Protein AF-A0A1H2R8R4-F1 (afdb_monomer_lite)

Secondary structure (DSSP, 8-state):
--GGGPPPTT--HHHHHHHHHHHHHHHHHTT-HHHHHHHHHHHHHHHHHHHHHHHHHHHHHTT--HHHHHHHHHHHHHHHHHHGGGTT-GGGS-GGGTT----HHHHHHHHHTTHHHHHHHHHTT--HHHHHHHHHHHHHHHHHHHHHT--GGG--HHHHHHHTTTSS-HHHHHHHHHHHHTTS-HHHHHHTT-------------S--S--HHHHHHHHHHHTT--HHHHHHHHHHTT-S-HHHHH--HHHHTTSHHHHHHHHH-TT-S-TT-HHHHHHHHHHHHHHHHHHHTTTS-TTSSSSTTHHHHHHHHHHH--

pLDDT: mean 74.74, std 16.91, range [25.91, 96.69]

Foldseek 3Di:
DPPQQDDDPPDDPQRNLLSLLQVLLVCVVVVVVVVSLVSLVSVCVVVVVVLVVLLVVVCVVLVPDPQLSVQLSVQLVVQCSVCSSVALPLVNDDPVPVVDHDDPSVVSCVSSVLSSLVSQCVVLLHDSVLSVVLSLLSVLLVVVCVVVVHDSVPQDLVSSCVSVVNPDPSVSSVVSVCSVVVPDPPVVCVVVVHDPDPDDDDPPPDDPQADPPVLLVVVCVLCVPPALLLLLLVCLCVVLDPPVLNPDDLVRNCVDPLNVVSLVPDPVDPDPPDSSVVSVVSVVVSVVSVVVCCVVPDPDPDSRPCNVSVSSVVVNVPD

Radius of gyration: 25.03 Å; chains: 1; bounding box: 69×58×57 Å

Structure (mmCIF, N/CA/C/O backbone):
data_AF-A0A1H2R8R4-F1
#
_entry.id   AF-A0A1H2R8R4-F1
#
loop_
_atom_site.group_PDB
_atom_site.id
_atom_site.type_symbol
_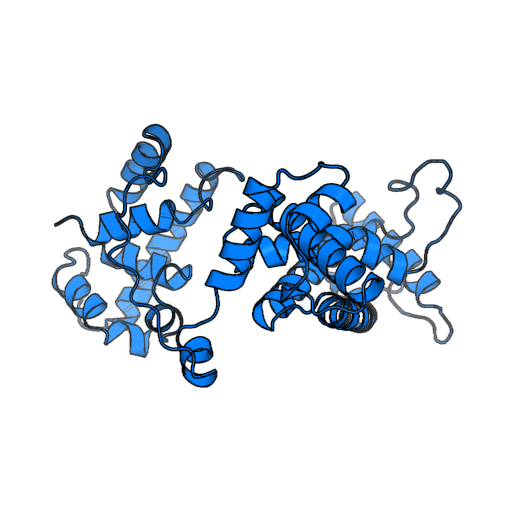atom_site.label_atom_id
_atom_site.label_alt_id
_atom_site.label_comp_id
_atom_site.label_asym_id
_atom_site.label_entity_id
_atom_site.label_seq_id
_atom_site.pdbx_PDB_ins_code
_atom_site.Cartn_x
_atom_site.Cartn_y
_atom_site.Cartn_z
_atom_site.occupancy
_atom_site.B_iso_or_equiv
_atom_site.auth_seq_id
_atom_site.auth_comp_id
_atom_site.auth_asym_id
_atom_site.auth_atom_id
_atom_site.pdbx_PDB_model_num
ATOM 1 N N . MET A 1 1 ? 22.314 -6.372 -25.214 1.00 54.44 1 MET A N 1
ATOM 2 C CA . MET A 1 1 ? 22.761 -6.506 -23.812 1.00 54.44 1 MET A CA 1
ATOM 3 C C . MET A 1 1 ? 22.650 -5.120 -23.193 1.00 54.44 1 MET A C 1
ATOM 5 O O . MET A 1 1 ? 23.065 -4.172 -23.846 1.00 54.44 1 MET A O 1
ATOM 9 N N . TYR A 1 2 ? 21.989 -4.965 -22.045 1.00 73.50 2 TYR A N 1
ATOM 10 C CA . TYR A 1 2 ? 21.752 -3.654 -21.427 1.00 73.50 2 TYR A CA 1
ATOM 11 C C . TYR A 1 2 ? 23.009 -3.184 -20.677 1.00 73.50 2 TYR A C 1
ATOM 13 O O . TYR A 1 2 ? 23.074 -3.304 -19.461 1.00 73.50 2 TYR A O 1
ATOM 21 N N . GLU A 1 3 ? 24.026 -2.693 -21.392 1.00 76.62 3 GLU A N 1
ATOM 22 C CA . GLU A 1 3 ? 25.314 -2.263 -20.801 1.00 76.62 3 GLU A CA 1
ATOM 23 C C . GLU A 1 3 ? 25.129 -1.239 -19.664 1.00 76.62 3 GLU A C 1
ATOM 25 O O . GLU A 1 3 ? 25.776 -1.322 -18.625 1.00 76.62 3 GLU A O 1
ATOM 30 N N . GLU A 1 4 ? 24.143 -0.350 -19.806 1.00 79.62 4 GLU A N 1
ATOM 31 C CA . GLU A 1 4 ? 23.732 0.651 -18.807 1.00 79.62 4 GLU A CA 1
ATOM 32 C C . GLU A 1 4 ? 23.127 0.058 -17.519 1.00 79.62 4 GLU A C 1
ATOM 34 O O . GLU A 1 4 ? 22.891 0.790 -16.561 1.00 79.62 4 GLU A O 1
ATOM 39 N N . LEU A 1 5 ? 22.876 -1.252 -17.474 1.00 87.06 5 LEU A N 1
ATOM 40 C CA . LEU A 1 5 ? 22.370 -1.984 -16.306 1.00 87.06 5 LEU A CA 1
ATOM 41 C C . LEU A 1 5 ? 23.392 -2.988 -15.759 1.00 87.06 5 LEU A C 1
ATOM 43 O O . LEU A 1 5 ? 23.121 -3.666 -14.773 1.00 87.06 5 LEU A O 1
ATOM 47 N N . VAL A 1 6 ? 24.577 -3.083 -16.369 1.00 86.38 6 VAL A N 1
ATOM 48 C CA . VAL A 1 6 ? 25.675 -3.871 -15.810 1.00 86.38 6 VAL A CA 1
ATOM 49 C C . VAL A 1 6 ? 26.271 -3.092 -14.643 1.00 86.38 6 VAL A C 1
ATOM 51 O O . VAL A 1 6 ? 26.650 -1.924 -14.780 1.00 86.38 6 VAL A O 1
ATOM 54 N N . ARG A 1 7 ? 26.323 -3.735 -13.478 1.00 82.25 7 ARG A N 1
ATOM 55 C CA . ARG A 1 7 ? 26.936 -3.183 -12.272 1.00 82.25 7 ARG A CA 1
ATOM 56 C C . ARG A 1 7 ? 28.454 -3.349 -12.333 1.00 82.25 7 ARG A C 1
ATOM 58 O O . ARG A 1 7 ? 28.931 -4.445 -12.622 1.00 82.25 7 ARG A O 1
ATOM 65 N N . ALA A 1 8 ? 29.212 -2.293 -12.043 1.00 85.25 8 ALA A N 1
ATOM 66 C CA . ALA A 1 8 ? 30.671 -2.405 -11.945 1.00 85.25 8 ALA A CA 1
ATOM 67 C C . ALA A 1 8 ? 31.110 -2.963 -10.573 1.00 85.25 8 ALA A C 1
ATOM 69 O O . ALA A 1 8 ? 30.433 -2.744 -9.569 1.00 85.25 8 ALA A O 1
ATOM 70 N N . GLU A 1 9 ? 32.261 -3.651 -10.519 1.00 77.62 9 GLU A N 1
ATOM 71 C CA . GLU A 1 9 ? 32.757 -4.378 -9.327 1.00 77.62 9 GLU A CA 1
ATOM 72 C C . GLU A 1 9 ? 32.819 -3.535 -8.041 1.00 77.62 9 GLU A C 1
ATOM 74 O O . GLU A 1 9 ? 32.612 -4.069 -6.956 1.00 77.62 9 GLU A O 1
ATOM 79 N N . ASN A 1 10 ? 33.044 -2.221 -8.148 1.00 84.06 10 ASN A N 1
ATOM 80 C CA . ASN A 1 10 ? 33.147 -1.306 -7.003 1.00 84.06 10 ASN A CA 1
ATOM 81 C C . ASN A 1 10 ? 32.071 -0.206 -7.002 1.00 84.06 10 ASN A C 1
ATOM 83 O O . ASN A 1 10 ? 32.215 0.803 -6.314 1.00 84.06 10 ASN A O 1
ATOM 87 N N . GLU A 1 11 ? 31.001 -0.367 -7.785 1.00 87.69 11 GLU A N 1
ATOM 88 C CA . GLU A 1 11 ? 29.931 0.630 -7.873 1.00 87.69 11 GLU A CA 1
ATOM 89 C C . GLU A 1 11 ? 29.038 0.586 -6.627 1.00 87.69 11 GLU A C 1
ATOM 91 O O . GLU A 1 11 ? 28.451 -0.451 -6.271 1.00 87.69 11 GLU A O 1
ATOM 96 N N . SER A 1 12 ? 28.903 1.735 -5.959 1.00 87.12 12 SER A N 1
ATOM 97 C CA . SER A 1 12 ? 28.003 1.854 -4.816 1.00 87.12 12 SER A CA 1
ATOM 98 C C . SER A 1 12 ? 26.545 1.702 -5.260 1.00 87.12 12 SER A C 1
ATOM 100 O O . SER A 1 12 ? 26.171 2.050 -6.379 1.00 87.12 12 SER A O 1
ATOM 102 N N . ASN A 1 13 ? 25.674 1.247 -4.352 1.00 84.38 13 ASN A N 1
ATOM 103 C CA . ASN A 1 13 ? 24.235 1.154 -4.635 1.00 84.38 13 ASN A CA 1
ATOM 104 C C . ASN A 1 13 ? 23.664 2.495 -5.127 1.00 84.38 13 ASN A C 1
ATOM 106 O O . ASN A 1 13 ? 22.829 2.523 -6.023 1.00 84.38 13 ASN A O 1
ATOM 110 N N . LYS A 1 14 ? 24.125 3.615 -4.553 1.00 85.69 14 LYS A N 1
ATOM 111 C CA . LYS A 1 14 ? 23.668 4.953 -4.941 1.00 85.69 14 LYS A CA 1
ATOM 112 C C . LYS A 1 14 ? 24.020 5.263 -6.398 1.00 85.69 14 LYS A C 1
ATOM 114 O O . LYS A 1 14 ? 23.150 5.723 -7.131 1.00 85.69 14 LYS A O 1
ATOM 119 N N . GLU A 1 15 ? 25.261 5.011 -6.810 1.00 89.75 15 GLU A N 1
ATOM 120 C CA . GLU A 1 15 ? 25.726 5.260 -8.183 1.00 89.75 15 GLU A CA 1
ATOM 121 C C . GLU A 1 15 ? 24.981 4.372 -9.182 1.00 89.75 15 GLU A C 1
ATOM 123 O O . GLU A 1 15 ? 24.354 4.894 -10.107 1.00 89.75 15 GLU A O 1
ATOM 128 N N . TYR A 1 16 ? 24.944 3.062 -8.916 1.00 93.25 16 TYR A N 1
ATOM 129 C CA . TYR A 1 16 ? 24.272 2.082 -9.767 1.00 93.25 16 TYR A CA 1
ATOM 130 C C . TYR A 1 16 ? 22.793 2.421 -9.974 1.00 93.25 16 TYR A C 1
ATOM 132 O O . TYR A 1 16 ? 22.335 2.576 -11.107 1.00 93.25 16 TYR A O 1
ATOM 140 N N . PHE A 1 17 ? 22.033 2.602 -8.887 1.00 91.62 17 PHE A N 1
ATOM 141 C CA . PHE A 1 17 ? 20.598 2.853 -8.998 1.00 91.62 17 PHE A CA 1
ATOM 142 C C . PHE A 1 17 ? 20.286 4.219 -9.614 1.00 91.62 17 PHE A C 1
ATOM 144 O O . PHE A 1 17 ? 19.286 4.338 -10.315 1.00 91.62 17 PHE A O 1
ATOM 151 N N . THR A 1 18 ? 21.132 5.236 -9.412 1.00 91.19 18 THR A N 1
ATOM 152 C CA . THR A 1 18 ? 20.943 6.554 -10.048 1.00 91.19 18 THR A CA 1
ATOM 153 C C . THR A 1 18 ? 21.075 6.440 -11.566 1.00 91.19 18 THR A C 1
ATOM 155 O O . THR A 1 18 ? 20.219 6.923 -12.309 1.00 91.19 18 THR A O 1
ATOM 158 N N . ARG A 1 19 ? 22.120 5.749 -12.037 1.00 94.81 19 ARG A N 1
ATOM 159 C CA . ARG A 1 19 ? 22.353 5.501 -13.465 1.00 94.81 19 ARG A CA 1
ATOM 160 C C . ARG A 1 19 ? 21.246 4.641 -14.080 1.00 94.81 19 ARG A C 1
ATOM 162 O O . ARG A 1 19 ? 20.704 4.997 -15.128 1.00 94.81 19 ARG A O 1
ATOM 169 N N . ALA A 1 20 ? 20.853 3.566 -13.399 1.00 96.00 20 ALA A N 1
ATOM 170 C CA . ALA A 1 20 ? 19.787 2.678 -13.853 1.00 96.00 20 ALA A CA 1
ATOM 171 C C . ALA A 1 20 ? 18.420 3.387 -13.928 1.00 96.00 20 ALA A C 1
ATOM 173 O O . ALA A 1 20 ? 17.700 3.234 -14.916 1.00 96.00 20 ALA A O 1
ATOM 174 N N . ALA A 1 21 ? 18.075 4.212 -12.933 1.00 95.50 21 ALA A N 1
ATOM 175 C CA . ALA A 1 21 ? 16.841 5.001 -12.934 1.00 95.50 21 ALA A CA 1
ATOM 176 C C . ALA A 1 21 ? 16.802 5.987 -14.111 1.00 95.50 21 ALA A C 1
ATOM 178 O O . ALA A 1 21 ? 15.795 6.061 -14.819 1.00 95.50 21 ALA A O 1
ATOM 179 N N . ALA A 1 22 ? 17.916 6.676 -14.384 1.00 96.06 22 ALA A N 1
ATOM 180 C CA . ALA A 1 22 ? 18.040 7.571 -15.532 1.00 96.06 22 ALA A CA 1
ATOM 181 C C . ALA A 1 22 ? 17.900 6.829 -16.874 1.00 96.06 22 ALA A C 1
ATOM 183 O O . ALA A 1 22 ? 17.289 7.344 -17.812 1.00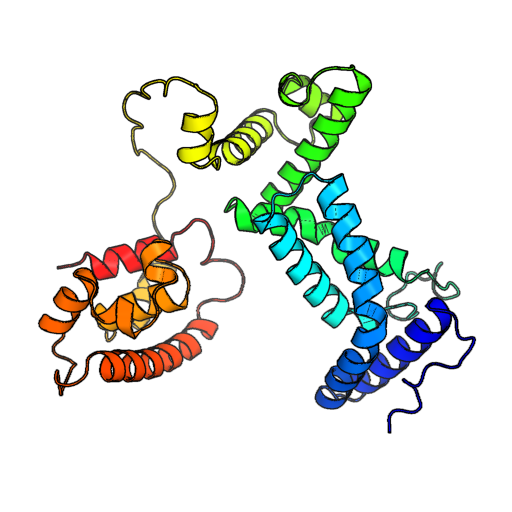 96.06 22 ALA A O 1
ATOM 184 N N . TYR A 1 23 ? 18.429 5.606 -16.984 1.00 96.62 23 TYR A N 1
ATOM 185 C CA . TYR A 1 23 ? 18.229 4.765 -18.165 1.00 96.62 23 TYR A CA 1
ATOM 186 C C . TYR A 1 23 ? 16.757 4.366 -18.353 1.00 96.62 23 TYR A C 1
ATOM 188 O O . TYR A 1 23 ? 16.209 4.552 -19.439 1.00 96.62 23 TYR A O 1
ATOM 196 N N . ILE A 1 24 ? 16.086 3.903 -17.293 1.00 95.00 24 ILE A N 1
ATOM 197 C CA . ILE A 1 24 ? 14.658 3.548 -17.344 1.00 95.00 24 ILE A CA 1
ATOM 198 C C . ILE A 1 24 ? 13.804 4.770 -17.702 1.00 95.00 24 ILE A C 1
ATOM 200 O O . ILE A 1 24 ? 12.885 4.649 -18.511 1.00 95.00 24 ILE A O 1
ATOM 204 N N . LYS A 1 25 ? 14.124 5.957 -17.171 1.00 95.19 25 LYS A N 1
ATOM 205 C CA . LYS A 1 25 ? 13.448 7.203 -17.551 1.00 95.19 25 LYS A CA 1
ATOM 206 C C . LYS A 1 25 ? 13.586 7.485 -19.046 1.00 95.19 25 LYS A C 1
ATOM 208 O O . LYS A 1 25 ? 12.575 7.718 -19.694 1.00 95.19 25 LYS A O 1
ATOM 213 N N . ARG A 1 26 ? 14.800 7.399 -19.607 1.00 96.69 26 ARG A N 1
ATOM 214 C CA . ARG A 1 26 ? 15.026 7.591 -21.054 1.00 96.69 26 ARG A CA 1
ATOM 215 C C . ARG A 1 26 ? 14.167 6.647 -21.900 1.00 96.69 26 ARG A C 1
ATOM 217 O O . ARG A 1 26 ? 13.632 7.067 -22.920 1.00 96.69 26 ARG A O 1
ATOM 224 N N . LEU A 1 27 ? 14.016 5.391 -21.476 1.00 96.31 27 LEU A N 1
ATOM 225 C CA . LEU A 1 27 ? 13.147 4.426 -22.157 1.00 96.31 27 LEU A CA 1
ATOM 226 C C . LEU A 1 27 ? 11.667 4.822 -22.066 1.00 96.31 27 LEU A C 1
ATOM 228 O O . LEU A 1 27 ? 10.971 4.770 -23.079 1.00 96.31 27 LEU A O 1
ATOM 232 N N . LYS A 1 28 ? 11.193 5.242 -20.886 1.00 92.50 28 LYS A N 1
ATOM 233 C CA . LYS A 1 28 ? 9.811 5.714 -20.692 1.00 92.50 28 LYS A CA 1
ATOM 234 C C . LYS A 1 28 ? 9.511 6.969 -21.513 1.00 92.50 28 LYS A C 1
ATOM 236 O O . LYS A 1 28 ? 8.512 6.999 -22.222 1.00 92.50 28 LYS A O 1
ATOM 241 N N . ASP A 1 29 ? 10.406 7.956 -21.500 1.00 94.38 29 ASP A N 1
ATOM 242 C CA . ASP A 1 29 ? 10.264 9.195 -22.277 1.00 94.38 29 ASP A CA 1
ATOM 243 C C . ASP A 1 29 ? 10.221 8.920 -23.794 1.00 94.38 29 ASP A C 1
ATOM 245 O O . ASP A 1 29 ? 9.572 9.643 -24.546 1.00 94.38 29 ASP A O 1
ATOM 249 N N . ALA A 1 30 ? 10.872 7.845 -24.250 1.00 96.38 30 ALA A N 1
ATOM 250 C CA . ALA A 1 30 ? 10.836 7.379 -25.636 1.00 96.38 30 ALA A CA 1
ATOM 251 C C . ALA A 1 30 ? 9.626 6.474 -25.968 1.00 96.38 30 ALA A C 1
ATOM 253 O O . ALA A 1 30 ? 9.546 5.949 -27.079 1.00 96.38 30 ALA A O 1
ATOM 254 N N . GLY A 1 31 ? 8.706 6.237 -25.023 1.00 95.69 31 GLY A N 1
ATOM 255 C CA . GLY A 1 31 ? 7.552 5.344 -25.195 1.00 95.69 31 GLY A CA 1
ATOM 256 C C . GLY A 1 31 ? 7.909 3.851 -25.263 1.00 95.69 31 GLY A C 1
ATOM 257 O O . GLY A 1 31 ? 7.099 3.026 -25.691 1.00 95.69 31 GL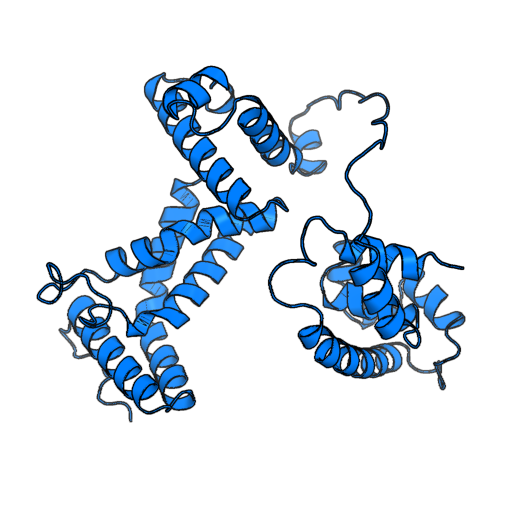Y A O 1
ATOM 258 N N . MET A 1 32 ? 9.122 3.471 -24.853 1.00 95.50 32 MET A N 1
ATOM 259 C CA . MET A 1 32 ? 9.647 2.103 -24.922 1.00 95.50 32 MET A CA 1
ATOM 260 C C . MET A 1 32 ? 9.255 1.279 -23.683 1.00 95.50 32 MET A C 1
ATOM 262 O O . MET A 1 32 ? 10.107 0.739 -22.975 1.00 95.50 32 MET A O 1
ATOM 266 N N . GLU A 1 33 ? 7.952 1.167 -23.415 1.00 92.44 33 GLU A N 1
ATOM 267 C CA . GLU A 1 33 ? 7.409 0.572 -22.180 1.00 92.44 33 GLU A CA 1
ATOM 268 C C . GLU A 1 33 ? 7.860 -0.875 -21.934 1.00 92.44 33 GLU A C 1
ATOM 270 O O . GLU A 1 33 ? 8.173 -1.260 -20.807 1.00 92.44 33 GLU A O 1
ATOM 275 N N . LYS A 1 34 ? 7.947 -1.699 -22.987 1.00 92.81 34 LYS A N 1
ATOM 276 C CA . LYS A 1 34 ? 8.403 -3.095 -22.855 1.00 92.81 34 LYS A CA 1
ATOM 277 C C . LYS A 1 34 ? 9.861 -3.165 -22.405 1.00 92.81 34 LYS A C 1
ATOM 279 O O . LYS A 1 34 ? 10.200 -3.956 -21.530 1.00 92.81 34 LYS A O 1
ATOM 284 N N . GLN A 1 35 ? 10.714 -2.321 -22.978 1.00 93.38 35 GLN A N 1
ATOM 285 C CA . GLN A 1 35 ? 12.125 -2.243 -22.623 1.00 93.38 35 GLN A CA 1
ATOM 286 C C . GLN A 1 35 ? 12.312 -1.644 -21.229 1.00 93.38 35 GLN A C 1
ATOM 288 O O . GLN A 1 35 ? 13.183 -2.103 -20.499 1.00 93.38 35 GLN A O 1
ATOM 293 N N . ALA A 1 36 ? 11.489 -0.665 -20.840 1.00 91.44 36 ALA A N 1
ATOM 294 C CA . ALA A 1 36 ? 11.506 -0.099 -19.495 1.00 91.44 36 ALA A CA 1
ATOM 295 C C . ALA A 1 36 ? 11.135 -1.149 -18.432 1.00 91.44 36 ALA A C 1
ATOM 297 O O . ALA A 1 36 ? 11.803 -1.233 -17.402 1.00 91.44 36 ALA A O 1
ATOM 298 N N . LYS A 1 37 ? 10.124 -1.991 -18.698 1.00 89.56 37 LYS A N 1
ATOM 299 C CA . LYS A 1 37 ? 9.753 -3.115 -17.820 1.00 89.56 37 LYS A CA 1
ATOM 300 C C . LYS A 1 37 ? 10.870 -4.152 -17.700 1.00 89.56 37 LYS A C 1
ATOM 302 O O . LYS A 1 37 ? 11.184 -4.571 -16.591 1.00 89.56 37 LYS A O 1
ATOM 307 N N . GLU A 1 38 ? 11.503 -4.526 -18.811 1.00 92.19 38 GLU A N 1
ATOM 308 C CA . GLU A 1 38 ? 12.624 -5.476 -18.782 1.00 92.19 38 GLU A CA 1
ATOM 309 C C . GLU A 1 38 ? 13.846 -4.903 -18.050 1.00 92.19 38 GLU A C 1
ATOM 311 O O . GLU A 1 38 ? 14.472 -5.588 -17.245 1.00 92.19 38 GLU A O 1
ATOM 316 N N . ALA A 1 39 ? 14.143 -3.618 -18.252 1.00 93.56 39 ALA A N 1
ATOM 317 C CA . ALA A 1 39 ? 15.186 -2.923 -17.510 1.00 93.56 39 ALA A CA 1
ATOM 318 C C . ALA A 1 39 ? 14.901 -2.909 -15.999 1.00 93.56 39 ALA A C 1
ATOM 320 O O . ALA A 1 39 ? 15.796 -3.193 -15.204 1.00 93.56 39 ALA A O 1
ATOM 321 N N . MET A 1 40 ? 13.653 -2.643 -15.596 1.00 92.00 40 MET A N 1
ATOM 322 C CA . MET A 1 40 ? 13.248 -2.709 -14.190 1.00 92.00 40 MET A CA 1
ATOM 323 C C . MET A 1 40 ? 13.433 -4.119 -13.615 1.00 92.00 40 MET A C 1
ATOM 325 O O . MET A 1 40 ? 13.943 -4.253 -12.506 1.00 92.00 40 MET A O 1
ATOM 329 N N . ARG A 1 41 ? 13.097 -5.172 -14.373 1.00 89.38 41 ARG A N 1
ATOM 330 C CA . ARG A 1 41 ? 13.295 -6.569 -13.950 1.00 89.38 41 ARG A CA 1
ATOM 331 C C . ARG A 1 41 ? 14.759 -6.863 -13.603 1.00 89.38 41 ARG A C 1
ATOM 333 O O . ARG A 1 41 ? 15.017 -7.481 -12.578 1.00 89.38 41 ARG A O 1
ATOM 340 N N . ILE A 1 42 ? 15.703 -6.373 -14.409 1.00 90.12 42 ILE A N 1
ATOM 341 C CA . ILE A 1 42 ? 17.150 -6.512 -14.155 1.00 90.12 42 ILE A CA 1
ATOM 342 C C . ILE A 1 42 ? 17.568 -5.723 -12.906 1.00 90.12 42 ILE A C 1
ATOM 344 O O . ILE A 1 42 ? 18.324 -6.213 -12.071 1.00 90.12 42 ILE A O 1
ATOM 348 N N . VAL A 1 43 ? 17.057 -4.500 -12.734 1.00 92.25 43 VAL A N 1
ATOM 349 C CA . VAL A 1 43 ? 17.342 -3.687 -11.539 1.00 92.25 43 VAL A CA 1
ATOM 350 C C . VAL A 1 43 ? 16.850 -4.371 -10.259 1.00 92.25 43 VAL A C 1
ATOM 352 O O . VAL A 1 43 ? 17.529 -4.294 -9.230 1.00 92.25 43 VAL A O 1
ATOM 355 N N . MET A 1 44 ? 15.708 -5.061 -10.316 1.00 86.62 44 MET A N 1
ATOM 356 C CA . MET A 1 44 ? 15.109 -5.736 -9.161 1.00 86.62 44 MET A CA 1
ATOM 357 C C . MET A 1 44 ? 15.976 -6.849 -8.575 1.00 86.62 44 MET A C 1
ATOM 359 O O . MET A 1 44 ? 15.906 -7.057 -7.368 1.00 86.62 44 MET A O 1
ATOM 363 N N . GLU A 1 45 ? 16.855 -7.482 -9.358 1.00 86.44 45 GLU A N 1
ATOM 364 C CA . GLU A 1 45 ? 17.821 -8.469 -8.841 1.00 86.44 45 GLU A CA 1
ATOM 365 C C . GLU A 1 45 ? 18.700 -7.881 -7.721 1.00 86.44 45 GLU A C 1
ATOM 367 O O . GLU A 1 45 ? 19.069 -8.572 -6.774 1.00 86.44 45 GLU A O 1
ATOM 372 N N . TRP A 1 46 ? 18.980 -6.576 -7.789 1.00 86.19 46 TRP A N 1
ATOM 373 C CA . TRP A 1 46 ? 19.796 -5.857 -6.810 1.00 86.19 46 TRP A CA 1
ATOM 374 C C . TRP A 1 46 ? 18.971 -5.047 -5.814 1.00 86.19 46 TRP A C 1
ATOM 376 O O . TRP A 1 46 ? 19.414 -4.810 -4.688 1.00 86.19 46 TRP A O 1
ATOM 386 N N . LEU A 1 47 ? 17.798 -4.569 -6.232 1.00 85.81 47 LEU A N 1
ATOM 387 C CA . LEU A 1 47 ? 16.956 -3.697 -5.421 1.00 85.81 47 LEU A CA 1
ATOM 388 C C . LEU A 1 47 ? 16.074 -4.483 -4.441 1.00 85.81 47 LEU A C 1
ATOM 390 O O . LEU A 1 47 ? 15.898 -4.034 -3.308 1.00 85.81 47 LEU A O 1
ATOM 394 N N . ALA A 1 48 ? 15.578 -5.662 -4.834 1.00 79.75 48 ALA A N 1
ATOM 395 C CA . ALA A 1 48 ? 14.659 -6.456 -4.021 1.00 79.75 48 ALA A CA 1
ATOM 396 C C . ALA A 1 48 ? 15.226 -6.822 -2.635 1.00 79.75 48 ALA A C 1
ATOM 398 O O . ALA A 1 48 ? 14.513 -6.602 -1.660 1.00 79.75 48 ALA A O 1
ATOM 399 N N . PRO A 1 49 ? 16.498 -7.250 -2.468 1.00 80.69 49 PRO A N 1
ATOM 400 C CA . PRO A 1 49 ? 17.047 -7.517 -1.133 1.00 80.69 49 PRO A CA 1
ATOM 401 C C . PRO A 1 49 ? 17.065 -6.281 -0.217 1.00 80.69 49 PRO A C 1
ATOM 403 O O . PRO A 1 49 ? 16.876 -6.386 0.992 1.00 80.69 49 PRO A O 1
ATOM 406 N N . ILE A 1 50 ? 17.271 -5.087 -0.785 1.00 82.62 50 ILE A N 1
ATOM 407 C CA . ILE A 1 50 ? 17.271 -3.823 -0.030 1.00 82.62 50 ILE A CA 1
ATOM 408 C C . ILE A 1 50 ? 15.842 -3.438 0.366 1.00 82.62 50 ILE A C 1
ATOM 410 O O . ILE A 1 50 ? 15.630 -2.929 1.467 1.00 82.62 50 ILE A O 1
ATOM 414 N N . MET A 1 51 ? 14.878 -3.669 -0.529 1.00 83.06 51 MET A N 1
ATOM 415 C CA . MET A 1 51 ? 13.457 -3.467 -0.252 1.00 83.06 51 MET A CA 1
ATOM 416 C C . MET A 1 51 ? 12.969 -4.426 0.827 1.00 83.06 51 MET A C 1
ATOM 418 O O . MET A 1 51 ? 12.366 -3.955 1.780 1.00 83.06 51 MET A O 1
ATOM 422 N N . MET A 1 52 ? 13.298 -5.718 0.738 1.00 79.31 52 MET A N 1
ATOM 423 C CA . MET A 1 52 ? 12.942 -6.716 1.753 1.00 79.31 52 MET A CA 1
ATOM 424 C C . MET A 1 52 ? 13.486 -6.341 3.127 1.00 79.31 52 MET A C 1
ATOM 426 O O . MET A 1 52 ? 12.721 -6.293 4.081 1.00 79.31 52 MET A O 1
ATOM 430 N N . GLN A 1 53 ? 14.757 -5.932 3.218 1.00 76.00 53 GLN A N 1
ATOM 431 C CA . GLN A 1 53 ? 15.312 -5.455 4.487 1.00 76.00 53 GLN A CA 1
ATOM 432 C C . GLN A 1 53 ? 14.527 -4.255 5.049 1.00 76.00 53 GLN A C 1
ATOM 434 O O . GLN A 1 53 ? 14.325 -4.156 6.255 1.00 76.00 53 GLN A O 1
ATOM 439 N N . HIS A 1 54 ? 14.120 -3.308 4.199 1.00 79.25 54 HIS A N 1
ATOM 440 C CA . HIS A 1 54 ? 13.306 -2.175 4.643 1.00 79.25 54 HIS A CA 1
ATOM 441 C C . HIS A 1 54 ? 11.917 -2.621 5.106 1.00 79.25 54 HIS A C 1
ATOM 443 O O . HIS A 1 54 ? 11.471 -2.175 6.158 1.00 79.25 54 HIS A O 1
ATOM 449 N N . ILE A 1 55 ? 11.276 -3.505 4.341 1.00 79.31 55 ILE A N 1
ATOM 450 C CA . ILE A 1 55 ? 9.949 -4.047 4.619 1.00 79.31 55 ILE A CA 1
ATOM 451 C C . ILE A 1 55 ? 9.943 -4.775 5.965 1.00 79.31 55 ILE A C 1
ATOM 453 O O . ILE A 1 55 ? 9.135 -4.445 6.822 1.00 79.31 55 ILE A O 1
ATOM 457 N N . GLU A 1 56 ? 10.880 -5.699 6.183 1.00 74.94 56 GLU A N 1
ATOM 458 C CA . GLU A 1 56 ? 11.014 -6.463 7.430 1.00 74.94 56 GLU A CA 1
ATOM 459 C C . GLU A 1 56 ? 11.189 -5.539 8.642 1.00 74.94 56 GLU A C 1
ATOM 461 O O . GLU A 1 56 ? 10.552 -5.733 9.676 1.00 74.94 56 GLU A O 1
ATOM 466 N N . CYS A 1 57 ? 12.010 -4.489 8.512 1.00 73.81 57 CYS A N 1
ATOM 467 C CA . CYS A 1 57 ? 12.167 -3.497 9.573 1.00 73.81 57 CYS A CA 1
ATOM 468 C C . CYS A 1 57 ? 10.861 -2.752 9.880 1.00 73.81 57 CYS A C 1
ATOM 470 O O . CYS A 1 57 ? 10.580 -2.501 11.048 1.00 73.81 57 CYS A O 1
ATOM 472 N N . GLU A 1 58 ? 10.086 -2.370 8.864 1.00 78.81 58 GLU A N 1
ATOM 473 C CA . GLU A 1 58 ? 8.829 -1.637 9.054 1.00 78.81 58 GLU A CA 1
ATOM 474 C C . GLU A 1 58 ? 7.705 -2.548 9.575 1.00 78.81 58 GLU A C 1
ATOM 476 O O . GLU A 1 58 ? 6.931 -2.102 10.416 1.00 78.81 58 GLU A O 1
ATOM 481 N N . ILE A 1 59 ? 7.653 -3.824 9.170 1.00 74.88 59 ILE A N 1
ATOM 482 C CA . ILE A 1 59 ? 6.721 -4.824 9.726 1.00 74.88 59 ILE A CA 1
ATOM 483 C C . ILE A 1 59 ? 6.939 -4.960 11.234 1.00 74.88 59 ILE A C 1
ATOM 485 O O . ILE A 1 59 ? 5.996 -4.804 12.005 1.00 74.88 59 ILE A O 1
ATOM 489 N N . VAL A 1 60 ? 8.192 -5.162 11.658 1.00 73.56 60 VAL A N 1
ATOM 490 C CA . VAL A 1 60 ? 8.543 -5.291 13.081 1.00 73.56 60 VAL A CA 1
ATOM 491 C C . VAL A 1 60 ? 8.326 -3.980 13.836 1.00 73.56 60 VAL A C 1
ATOM 493 O O . VAL A 1 60 ? 7.861 -3.983 14.967 1.00 73.56 60 VAL A O 1
ATOM 496 N N . ALA A 1 61 ? 8.659 -2.831 13.242 1.00 73.00 61 ALA A N 1
ATOM 497 C CA . ALA A 1 61 ? 8.506 -1.548 13.927 1.00 73.00 61 ALA A CA 1
ATOM 498 C C . ALA A 1 61 ? 7.037 -1.190 14.209 1.00 73.00 61 ALA A C 1
ATOM 500 O O . ALA A 1 61 ? 6.761 -0.509 15.203 1.00 73.00 61 ALA A O 1
ATOM 501 N N . ASN A 1 62 ? 6.123 -1.643 13.347 1.00 78.31 62 ASN A N 1
ATOM 502 C CA . ASN A 1 62 ? 4.698 -1.319 13.391 1.00 78.31 62 ASN A CA 1
ATOM 503 C C . ASN A 1 62 ? 3.816 -2.482 13.862 1.00 78.31 62 ASN A C 1
ATOM 505 O O . ASN A 1 62 ? 2.597 -2.357 13.771 1.00 78.31 62 ASN A O 1
ATOM 509 N N . ASP A 1 63 ? 4.426 -3.572 14.341 1.00 74.44 63 ASP A N 1
ATOM 510 C CA . ASP A 1 63 ? 3.750 -4.773 14.846 1.00 74.44 63 ASP A CA 1
ATOM 511 C C . ASP A 1 63 ? 2.636 -5.252 13.900 1.00 74.44 63 ASP A C 1
ATOM 513 O O . ASP A 1 63 ? 1.499 -5.495 14.301 1.00 74.44 63 ASP A O 1
ATOM 517 N N . LEU A 1 64 ? 2.952 -5.314 12.601 1.00 78.00 64 LEU A N 1
ATOM 518 C CA . LEU A 1 64 ? 2.000 -5.776 11.591 1.00 78.00 64 LEU A CA 1
ATOM 519 C C . LEU A 1 64 ? 1.854 -7.297 11.689 1.00 78.00 64 LEU A C 1
ATOM 521 O O . LEU A 1 64 ? 2.857 -8.011 11.735 1.00 78.00 64 LEU A O 1
ATOM 525 N N . ASP A 1 65 ? 0.613 -7.784 11.679 1.00 76.31 65 ASP A N 1
ATOM 526 C CA . ASP A 1 65 ? 0.317 -9.209 11.540 1.00 76.31 65 ASP A CA 1
ATOM 527 C C . ASP A 1 65 ? 0.782 -9.743 10.172 1.00 76.31 65 ASP A C 1
ATOM 529 O O . ASP A 1 65 ? 1.134 -8.977 9.270 1.00 76.31 65 ASP A O 1
ATOM 533 N N . GLU A 1 66 ? 0.797 -11.067 10.011 1.00 70.69 66 GLU A N 1
ATOM 534 C CA . GLU A 1 66 ? 1.316 -11.721 8.805 1.00 70.69 66 GLU A CA 1
ATOM 535 C C . GLU A 1 66 ? 0.602 -11.250 7.529 1.00 70.69 66 GLU A C 1
ATOM 537 O O . GLU A 1 66 ? 1.268 -10.886 6.555 1.00 70.69 66 GLU A O 1
ATOM 542 N N . ASN A 1 67 ? -0.730 -11.155 7.556 1.00 74.12 67 ASN A N 1
ATOM 543 C CA . ASN A 1 67 ? -1.522 -10.723 6.405 1.00 74.12 67 ASN A CA 1
ATOM 544 C C . ASN A 1 67 ? -1.222 -9.260 6.062 1.00 74.12 67 ASN A C 1
ATOM 546 O O . ASN A 1 67 ? -0.993 -8.919 4.899 1.00 74.12 67 ASN A O 1
ATOM 550 N N . THR A 1 68 ? -1.145 -8.384 7.068 1.00 74.75 68 THR A N 1
ATOM 551 C CA . THR A 1 68 ? -0.816 -6.960 6.874 1.00 74.75 68 THR A CA 1
ATOM 552 C C . THR A 1 68 ? 0.622 -6.764 6.422 1.00 74.75 68 THR A C 1
ATOM 554 O O . THR A 1 68 ? 0.900 -5.885 5.602 1.00 74.75 68 THR A O 1
ATOM 557 N N . GLY A 1 69 ? 1.539 -7.616 6.876 1.00 68.88 69 GLY A N 1
ATOM 558 C CA . GLY A 1 69 ? 2.922 -7.650 6.421 1.00 68.88 69 GLY A CA 1
ATOM 559 C C . GLY A 1 69 ? 3.054 -8.040 4.947 1.00 68.88 69 GLY A C 1
ATOM 560 O O . GLY A 1 69 ? 3.787 -7.375 4.204 1.00 68.88 69 GLY A O 1
ATOM 561 N N . VAL A 1 70 ? 2.330 -9.068 4.493 1.00 71.81 70 VAL A N 1
ATOM 562 C CA . VAL A 1 70 ? 2.314 -9.488 3.079 1.00 71.81 70 VAL A CA 1
ATOM 563 C C . VAL A 1 70 ? 1.746 -8.379 2.194 1.00 71.81 70 VAL A C 1
ATOM 565 O O . VAL A 1 70 ? 2.378 -7.993 1.206 1.00 71.81 70 VAL A O 1
ATOM 568 N N . ASP A 1 71 ? 0.618 -7.795 2.583 1.00 74.31 71 ASP A N 1
ATOM 569 C CA . ASP A 1 71 ? -0.026 -6.714 1.838 1.00 74.31 71 ASP A CA 1
ATOM 570 C C . ASP A 1 71 ? 0.838 -5.459 1.737 1.00 74.31 71 ASP A C 1
ATOM 572 O O . ASP A 1 71 ? 1.007 -4.875 0.659 1.00 74.31 71 ASP A O 1
ATOM 576 N N . TYR A 1 72 ? 1.448 -5.061 2.853 1.00 82.69 72 TYR A N 1
ATOM 577 C CA . TYR A 1 72 ? 2.418 -3.977 2.880 1.00 82.69 72 TYR A CA 1
ATOM 578 C C . TYR A 1 72 ? 3.588 -4.258 1.928 1.00 82.69 72 TYR A C 1
ATOM 580 O O . TYR A 1 72 ? 3.981 -3.377 1.156 1.00 82.69 72 TYR A O 1
ATOM 588 N N . SER A 1 73 ? 4.099 -5.493 1.921 1.00 69.00 73 SER A N 1
ATOM 589 C CA . SER A 1 73 ? 5.181 -5.913 1.028 1.00 69.00 73 SER A CA 1
ATOM 590 C C . SER A 1 73 ? 4.787 -5.741 -0.439 1.00 69.00 73 SER A C 1
ATOM 592 O O . SER A 1 73 ? 5.494 -5.062 -1.187 1.00 69.00 73 SER A O 1
ATOM 594 N N . ILE A 1 74 ? 3.636 -6.284 -0.851 1.00 76.94 74 ILE A N 1
ATOM 595 C CA . ILE A 1 74 ? 3.127 -6.187 -2.230 1.00 76.94 74 ILE A CA 1
ATOM 596 C C . ILE A 1 74 ? 3.031 -4.720 -2.667 1.00 76.94 74 ILE A C 1
ATOM 598 O O . ILE A 1 74 ? 3.527 -4.354 -3.737 1.00 76.94 74 ILE A O 1
ATOM 602 N N . ARG A 1 75 ? 2.469 -3.858 -1.812 1.00 86.12 75 ARG A N 1
ATOM 603 C CA . ARG A 1 75 ? 2.320 -2.419 -2.086 1.00 86.12 75 ARG A CA 1
ATOM 604 C C . ARG A 1 75 ? 3.667 -1.717 -2.235 1.00 86.12 75 ARG A C 1
ATOM 606 O O . ARG A 1 75 ? 3.840 -0.914 -3.152 1.00 86.12 75 ARG A O 1
ATOM 613 N N . VAL A 1 76 ? 4.648 -2.034 -1.386 1.00 79.19 76 VAL A N 1
ATOM 614 C CA . VAL A 1 76 ? 6.018 -1.506 -1.517 1.00 79.19 76 VAL A CA 1
ATOM 615 C C . VAL A 1 76 ? 6.623 -1.912 -2.861 1.00 79.19 76 VAL A C 1
ATOM 617 O O . VAL A 1 76 ? 7.217 -1.073 -3.546 1.00 79.19 76 VAL A O 1
ATOM 620 N N . PHE A 1 77 ? 6.455 -3.173 -3.267 1.00 80.44 77 PHE A N 1
ATOM 621 C CA . PHE A 1 77 ? 6.952 -3.664 -4.550 1.00 80.44 77 PHE A CA 1
ATOM 622 C C . PHE A 1 77 ? 6.314 -2.957 -5.745 1.00 80.44 77 PHE A C 1
ATOM 624 O O . PHE A 1 77 ? 7.045 -2.542 -6.652 1.00 80.44 77 PHE A O 1
ATOM 631 N N . ASP A 1 78 ? 4.997 -2.756 -5.735 1.00 80.19 78 ASP A N 1
ATOM 632 C CA . ASP A 1 78 ? 4.289 -2.048 -6.806 1.00 80.19 78 ASP A CA 1
ATOM 633 C C . ASP A 1 78 ? 4.743 -0.584 -6.922 1.00 80.19 78 ASP A C 1
ATOM 635 O O . ASP A 1 78 ? 5.209 -0.144 -7.980 1.00 80.19 78 ASP A O 1
ATOM 639 N N . VAL A 1 79 ? 4.722 0.150 -5.804 1.00 83.81 79 VAL A N 1
ATOM 640 C CA . VAL A 1 79 ? 5.088 1.572 -5.761 1.00 83.81 79 VAL A CA 1
ATOM 641 C C . VAL A 1 79 ? 6.517 1.789 -6.247 1.00 83.81 79 VAL A C 1
ATOM 643 O O . VAL A 1 79 ? 6.767 2.647 -7.099 1.00 83.81 79 VAL A O 1
ATOM 646 N N . ILE A 1 80 ? 7.473 1.005 -5.744 1.00 85.50 80 ILE A N 1
ATOM 647 C CA . ILE A 1 80 ? 8.875 1.161 -6.135 1.00 85.50 80 ILE A CA 1
ATOM 648 C C . ILE A 1 80 ? 9.082 0.767 -7.595 1.00 85.50 80 ILE A C 1
ATOM 650 O O . ILE A 1 80 ? 9.753 1.506 -8.313 1.00 85.50 80 ILE A O 1
ATOM 654 N N . SER A 1 81 ? 8.460 -0.311 -8.078 1.00 82.38 81 SER A N 1
ATOM 655 C CA . SER A 1 81 ? 8.555 -0.709 -9.491 1.00 82.38 81 SER A CA 1
ATOM 656 C C . SER A 1 81 ? 8.017 0.363 -10.433 1.00 82.38 81 SER A C 1
ATOM 658 O O . SER A 1 81 ? 8.615 0.656 -11.473 1.00 82.38 81 SER A O 1
ATOM 660 N N . LYS A 1 82 ? 6.902 0.994 -10.056 1.00 86.56 82 LYS A N 1
ATOM 661 C CA . LYS A 1 82 ? 6.278 2.069 -10.825 1.00 86.56 82 LYS A CA 1
ATOM 662 C C . LYS A 1 82 ? 7.145 3.324 -10.838 1.00 86.56 82 LYS A C 1
ATOM 664 O O . LYS A 1 82 ? 7.333 3.918 -11.904 1.00 86.56 82 LYS A O 1
ATOM 669 N N . ASP A 1 83 ? 7.690 3.706 -9.685 1.00 88.50 83 ASP A N 1
ATOM 670 C CA . ASP A 1 83 ? 8.314 5.012 -9.463 1.00 88.50 83 ASP A CA 1
ATOM 671 C C . ASP A 1 83 ? 9.839 5.041 -9.534 1.00 88.50 83 ASP A C 1
ATOM 673 O O . ASP A 1 83 ? 10.402 6.134 -9.521 1.00 88.50 83 ASP A O 1
ATOM 677 N N . PHE A 1 84 ? 10.525 3.901 -9.630 1.00 91.94 84 PHE A N 1
ATOM 678 C CA . PHE A 1 84 ? 11.990 3.835 -9.565 1.00 91.94 84 PHE A CA 1
ATOM 679 C C . PHE A 1 84 ? 12.700 4.800 -10.529 1.00 91.94 84 PHE A C 1
ATOM 681 O O . PHE A 1 84 ? 13.701 5.406 -10.167 1.00 91.94 84 PHE A O 1
ATOM 688 N N . TYR A 1 85 ? 12.144 5.032 -11.721 1.00 92.56 85 TYR A N 1
ATOM 689 C CA . TYR A 1 85 ? 12.669 5.987 -12.709 1.00 92.56 85 TYR A CA 1
ATOM 690 C C . TYR A 1 85 ? 12.756 7.449 -12.216 1.00 92.56 85 TYR A C 1
ATOM 692 O O . TYR A 1 85 ? 13.418 8.274 -12.843 1.00 92.56 85 TYR A O 1
ATOM 700 N N . LYS A 1 86 ? 12.094 7.778 -11.100 1.00 89.94 86 LYS A N 1
ATOM 701 C CA . LYS A 1 86 ? 12.153 9.082 -10.425 1.00 89.94 86 LYS A CA 1
ATOM 702 C C . LYS A 1 86 ? 13.336 9.188 -9.455 1.00 89.94 86 LYS A C 1
ATOM 704 O O . LYS A 1 86 ? 13.630 10.282 -8.974 1.00 89.94 86 LYS A O 1
ATOM 709 N N . TYR A 1 87 ? 14.002 8.078 -9.128 1.00 89.69 87 TYR A N 1
ATOM 710 C CA . TYR A 1 87 ? 15.113 8.060 -8.179 1.00 89.69 87 TYR A CA 1
ATOM 711 C C . TYR A 1 87 ? 16.280 8.917 -8.678 1.00 89.69 87 TYR A C 1
ATOM 713 O O . TYR A 1 87 ? 16.769 8.736 -9.789 1.00 89.69 87 TYR A O 1
ATOM 721 N N . ASN A 1 88 ? 16.712 9.866 -7.841 1.00 82.25 88 ASN A N 1
ATOM 722 C CA . ASN A 1 88 ? 17.763 10.837 -8.156 1.00 82.25 88 ASN A CA 1
ATOM 723 C C . ASN A 1 88 ? 17.573 11.593 -9.486 1.00 82.25 88 ASN A C 1
ATOM 725 O O . ASN A 1 88 ? 18.540 12.067 -10.076 1.00 82.25 88 ASN A O 1
ATOM 729 N N . CYS A 1 89 ? 16.325 11.730 -9.945 1.00 85.06 89 CYS A N 1
ATOM 730 C CA . CYS A 1 89 ? 15.997 12.438 -11.173 1.00 85.06 89 CYS A CA 1
ATOM 731 C C . CYS A 1 89 ? 15.598 13.897 -10.872 1.00 85.06 89 CYS A C 1
ATOM 733 O O . CYS A 1 89 ? 14.577 14.107 -10.208 1.00 85.06 89 CYS A O 1
ATOM 735 N N . PRO A 1 90 ? 16.339 14.901 -11.387 1.00 84.44 90 PRO A N 1
ATOM 736 C CA . PRO A 1 90 ? 16.061 16.317 -11.129 1.00 84.44 90 PRO A CA 1
ATOM 737 C C . PRO A 1 90 ? 14.657 16.779 -11.543 1.00 84.44 90 PRO A C 1
ATOM 739 O O . PRO A 1 90 ? 14.101 17.668 -10.902 1.00 84.44 90 PRO A O 1
ATOM 742 N N . ASP A 1 91 ? 14.055 16.152 -12.561 1.00 85.00 91 ASP A N 1
ATOM 743 C CA . ASP A 1 91 ? 12.701 16.472 -13.046 1.00 85.00 91 ASP A CA 1
ATOM 744 C C . ASP A 1 91 ? 11.612 16.222 -11.986 1.00 85.00 91 ASP A C 1
ATOM 746 O O . ASP A 1 91 ? 10.531 16.802 -12.052 1.00 85.00 91 ASP A O 1
ATOM 750 N N . PHE A 1 92 ? 11.891 15.363 -11.000 1.00 82.44 92 PHE A N 1
ATOM 751 C CA . PHE A 1 92 ? 10.962 14.997 -9.924 1.00 82.44 92 PHE A CA 1
ATOM 752 C C . PHE A 1 92 ? 11.398 15.538 -8.556 1.00 82.44 92 PHE A C 1
ATOM 754 O O . PHE A 1 92 ? 10.880 15.110 -7.521 1.00 82.44 92 PHE A O 1
ATOM 761 N N . MET A 1 93 ? 12.358 16.463 -8.536 1.00 79.31 93 MET A N 1
ATOM 762 C CA . MET A 1 93 ? 12.877 17.084 -7.323 1.00 79.31 93 MET A CA 1
ATOM 763 C C . MET A 1 93 ? 12.448 18.540 -7.211 1.00 79.31 93 MET A C 1
ATOM 765 O O . MET A 1 93 ? 12.254 19.231 -8.206 1.00 79.31 93 MET A O 1
ATOM 769 N N . LYS A 1 94 ? 12.356 19.019 -5.967 1.00 77.06 94 LYS A N 1
ATOM 770 C CA . LYS A 1 94 ? 12.272 20.456 -5.700 1.00 77.06 94 LYS A CA 1
ATOM 771 C C . LYS A 1 94 ? 13.559 21.149 -6.147 1.00 77.06 94 LYS A C 1
ATOM 773 O O . LYS A 1 94 ? 14.632 20.547 -6.069 1.00 77.06 94 LYS A O 1
ATOM 778 N N . GLU A 1 95 ? 13.446 22.412 -6.536 1.00 80.94 95 GLU A N 1
ATOM 779 C CA . GLU A 1 95 ? 14.541 23.218 -7.084 1.00 80.94 95 GLU A CA 1
ATOM 780 C C . GLU A 1 95 ? 15.788 23.211 -6.193 1.00 80.94 95 GLU A C 1
ATOM 782 O O . GLU A 1 95 ? 16.889 22.967 -6.674 1.00 80.94 95 GLU A O 1
ATOM 787 N N . GLU A 1 96 ? 15.616 23.338 -4.875 1.00 84.75 96 GLU A N 1
ATOM 788 C CA . GLU A 1 96 ? 16.699 23.331 -3.883 1.00 84.75 96 GLU A CA 1
ATOM 789 C C . GLU A 1 96 ? 17.409 21.972 -3.696 1.00 84.75 96 GLU A C 1
ATOM 791 O O . GLU A 1 96 ? 18.352 21.848 -2.904 1.00 84.75 96 GLU A O 1
ATOM 796 N N . ASN A 1 97 ? 16.927 20.925 -4.369 1.00 78.06 97 ASN A N 1
ATOM 797 C CA . ASN A 1 97 ? 17.439 19.561 -4.276 1.00 78.06 97 ASN A CA 1
ATOM 798 C C . ASN A 1 97 ? 17.902 18.989 -5.621 1.00 78.06 97 ASN A C 1
ATOM 800 O O . ASN A 1 97 ? 18.395 17.864 -5.618 1.00 78.06 97 ASN A O 1
ATOM 804 N N . LYS A 1 98 ? 17.789 19.726 -6.737 1.00 80.44 98 LYS A N 1
ATOM 805 C CA . LYS A 1 98 ? 18.158 19.231 -8.078 1.00 80.44 98 LYS A CA 1
ATOM 806 C C . LYS A 1 98 ? 19.621 18.792 -8.193 1.00 80.44 98 LYS A C 1
ATOM 808 O O . LYS A 1 98 ? 19.929 17.900 -8.977 1.00 80.44 98 LYS A O 1
ATOM 813 N N . ASP A 1 99 ? 20.492 19.355 -7.363 1.00 82.75 99 ASP A N 1
ATOM 814 C CA . ASP A 1 99 ? 21.933 19.078 -7.358 1.00 82.75 99 ASP A CA 1
ATOM 815 C C . ASP A 1 99 ? 22.313 17.962 -6.365 1.00 82.75 99 ASP A C 1
ATOM 817 O O . ASP A 1 99 ? 23.487 17.618 -6.210 1.00 82.75 99 ASP A O 1
ATOM 821 N N . LYS A 1 100 ? 21.332 17.413 -5.635 1.00 80.75 100 LYS A N 1
ATOM 822 C CA . LYS A 1 100 ? 21.550 16.438 -4.562 1.00 80.75 100 LYS A CA 1
ATOM 823 C C . LYS A 1 100 ? 21.243 15.024 -5.032 1.00 80.75 100 LYS A C 1
ATOM 825 O O . LYS A 1 100 ? 20.327 14.775 -5.807 1.00 80.75 100 LYS A O 1
ATOM 830 N N . GLN A 1 101 ? 21.978 14.071 -4.468 1.00 78.88 101 GLN A N 1
ATOM 831 C CA . GLN A 1 101 ? 21.695 12.647 -4.609 1.00 78.88 101 GLN A CA 1
ATOM 832 C C . GLN A 1 101 ? 21.373 12.040 -3.249 1.00 78.88 101 GLN A C 1
ATOM 834 O O . GLN A 1 101 ? 22.131 12.190 -2.288 1.00 78.88 101 GLN A O 1
ATOM 839 N N . PHE A 1 102 ? 20.270 11.305 -3.185 1.00 78.25 102 PHE A N 1
ATOM 840 C CA . PHE A 1 102 ? 19.783 10.647 -1.982 1.00 78.25 102 PHE A CA 1
ATOM 841 C C . PHE A 1 102 ? 20.154 9.166 -1.977 1.00 78.25 102 PHE A C 1
ATOM 843 O O . PHE A 1 102 ? 20.343 8.543 -3.024 1.00 78.25 102 PHE A O 1
ATOM 850 N N . ALA A 1 103 ? 20.245 8.576 -0.786 1.00 81.12 103 ALA A N 1
ATOM 851 C CA . ALA A 1 103 ? 20.414 7.136 -0.640 1.00 81.12 103 ALA A CA 1
ATOM 852 C C . ALA A 1 103 ? 19.140 6.389 -1.071 1.00 81.12 103 ALA A C 1
ATOM 854 O O . ALA A 1 103 ? 18.027 6.869 -0.853 1.00 81.12 103 ALA A O 1
ATOM 855 N N . ILE A 1 104 ? 19.295 5.181 -1.621 1.00 81.38 104 ILE A N 1
ATOM 856 C CA . ILE A 1 104 ? 18.161 4.365 -2.082 1.00 81.38 104 ILE A CA 1
ATOM 857 C C . ILE A 1 104 ? 17.159 4.060 -0.956 1.00 81.38 104 ILE A C 1
ATOM 859 O O . ILE A 1 104 ? 15.955 4.128 -1.172 1.00 81.38 104 ILE A O 1
ATOM 863 N N . LYS A 1 105 ? 17.636 3.845 0.279 1.00 75.50 105 LYS A N 1
ATOM 864 C CA . LYS A 1 105 ? 16.773 3.631 1.455 1.00 75.50 105 LYS A CA 1
ATOM 865 C C . LYS A 1 105 ? 15.869 4.836 1.743 1.00 75.50 105 LYS A C 1
ATOM 867 O O . LYS A 1 105 ? 14.707 4.661 2.089 1.00 75.50 105 LYS A O 1
ATOM 872 N N . SER A 1 106 ? 16.380 6.056 1.559 1.00 76.62 106 SER A N 1
ATOM 873 C CA . SER A 1 106 ? 15.597 7.287 1.727 1.00 76.62 106 SER A CA 1
ATOM 874 C C . SER A 1 106 ? 14.513 7.414 0.661 1.00 76.62 106 SER A C 1
ATOM 876 O O . SER A 1 106 ? 13.406 7.847 0.967 1.00 76.62 106 SER A O 1
ATOM 878 N N . PHE A 1 107 ? 14.822 7.018 -0.577 1.00 78.88 107 PHE A N 1
ATOM 879 C CA . PHE A 1 107 ? 13.841 6.979 -1.656 1.00 78.88 107 PHE A CA 1
ATOM 880 C C . PHE A 1 107 ? 12.730 5.973 -1.363 1.00 78.88 107 PHE A C 1
ATOM 882 O O . PHE A 1 107 ? 11.565 6.357 -1.422 1.00 78.88 107 PHE A O 1
ATOM 889 N N . ILE A 1 108 ? 13.084 4.739 -0.977 1.00 77.50 108 ILE A N 1
ATOM 890 C CA . ILE A 1 108 ? 12.105 3.699 -0.640 1.00 77.50 108 ILE A CA 1
ATOM 891 C C . ILE A 1 108 ? 11.172 4.211 0.461 1.00 77.50 108 ILE A C 1
ATOM 893 O O . ILE A 1 108 ? 9.988 4.395 0.198 1.00 77.50 108 ILE A O 1
ATOM 897 N N . LYS A 1 109 ? 11.723 4.597 1.621 1.00 75.94 109 LYS A N 1
ATOM 898 C CA . LYS A 1 109 ? 10.948 5.107 2.763 1.00 75.94 109 LYS A CA 1
ATOM 899 C C . LYS A 1 109 ? 10.003 6.254 2.388 1.00 75.94 109 LYS A C 1
ATOM 901 O O . LYS A 1 109 ? 8.870 6.319 2.850 1.00 75.94 109 LYS A O 1
ATOM 906 N N . MET A 1 110 ? 10.463 7.193 1.562 1.00 74.38 110 MET A N 1
ATOM 907 C CA . MET A 1 110 ? 9.655 8.351 1.176 1.00 74.38 110 MET A CA 1
ATOM 908 C C . MET A 1 110 ? 8.528 7.985 0.209 1.00 74.38 110 MET A C 1
ATOM 910 O O . MET A 1 110 ? 7.436 8.548 0.316 1.00 74.38 110 MET A O 1
ATOM 914 N N . ARG A 1 111 ? 8.786 7.076 -0.742 1.00 79.31 111 ARG A N 1
ATOM 915 C CA . ARG A 1 111 ? 7.775 6.620 -1.703 1.00 79.31 111 ARG A CA 1
ATOM 916 C C . ARG A 1 111 ? 6.746 5.702 -1.060 1.00 79.31 111 ARG A C 1
ATOM 918 O O . ARG A 1 111 ? 5.616 5.722 -1.520 1.00 79.31 111 ARG A O 1
ATOM 925 N N . THR A 1 112 ? 7.105 4.965 -0.010 1.00 79.44 112 THR A N 1
ATOM 926 C CA . THR A 1 112 ? 6.241 3.938 0.594 1.00 79.44 112 THR A CA 1
ATOM 927 C C . THR A 1 112 ? 5.631 4.326 1.938 1.00 79.44 112 THR A C 1
ATOM 929 O O . THR A 1 112 ? 4.953 3.516 2.561 1.00 79.44 112 THR A O 1
ATOM 932 N N . LYS A 1 113 ? 5.803 5.580 2.382 1.00 75.44 113 LYS A N 1
ATOM 933 C CA . LYS A 1 113 ? 5.316 6.074 3.686 1.00 75.44 113 LYS A CA 1
ATOM 934 C C . LYS A 1 113 ? 3.815 5.873 3.949 1.00 75.44 113 LYS A C 1
ATOM 936 O O . LYS A 1 113 ? 3.395 5.945 5.093 1.00 75.44 113 LYS A O 1
ATOM 941 N N . TYR A 1 114 ? 3.007 5.717 2.901 1.00 77.88 114 TYR A N 1
ATOM 942 C CA . TYR A 1 114 ? 1.558 5.521 2.998 1.00 77.88 114 TYR A CA 1
ATOM 943 C C . TYR A 1 114 ? 1.150 4.047 2.887 1.00 77.88 114 TYR A C 1
ATOM 945 O O . TYR A 1 114 ? 0.034 3.708 3.257 1.00 77.88 114 TYR A O 1
ATOM 953 N N . CYS A 1 115 ? 2.051 3.165 2.440 1.00 81.19 115 CYS A N 1
ATOM 954 C CA . CYS A 1 115 ? 1.731 1.765 2.171 1.00 81.19 115 CYS A CA 1
ATOM 955 C C . CYS A 1 115 ? 1.293 1.002 3.425 1.00 81.19 115 CYS A C 1
ATOM 957 O O . CYS A 1 115 ? 0.522 0.063 3.295 1.00 81.19 115 CYS A O 1
ATOM 959 N N . ILE A 1 116 ? 1.761 1.392 4.618 1.00 81.88 116 ILE A N 1
ATOM 960 C CA . ILE A 1 116 ? 1.344 0.759 5.879 1.00 81.88 116 ILE A CA 1
ATOM 961 C C . ILE A 1 116 ? -0.119 1.086 6.180 1.00 81.88 116 ILE A C 1
ATOM 963 O O . ILE A 1 116 ? -0.904 0.181 6.427 1.00 81.88 116 ILE A O 1
ATOM 967 N N . GLY A 1 117 ? -0.498 2.367 6.110 1.00 74.94 117 GLY A N 1
ATOM 968 C CA . GLY A 1 117 ? -1.887 2.785 6.315 1.00 74.94 117 GLY A CA 1
ATOM 969 C C . GLY A 1 117 ? -2.834 2.152 5.296 1.00 74.94 117 GLY A C 1
ATOM 970 O O . GLY A 1 117 ? -3.915 1.719 5.670 1.00 74.94 117 GLY A O 1
ATOM 971 N N . ASP A 1 118 ? -2.402 2.031 4.039 1.00 77.56 118 ASP A N 1
ATOM 972 C CA . ASP A 1 118 ? -3.187 1.376 2.988 1.00 77.56 118 ASP A CA 1
ATOM 973 C C . ASP A 1 118 ? -3.287 -0.151 3.187 1.00 77.56 118 ASP A C 1
ATOM 975 O O . ASP A 1 118 ? -4.307 -0.744 2.850 1.00 77.56 118 ASP A O 1
ATOM 979 N N . ALA A 1 119 ? -2.248 -0.802 3.725 1.00 74.44 119 ALA A N 1
ATOM 980 C CA . ALA A 1 119 ? -2.285 -2.230 4.058 1.00 74.44 119 ALA A CA 1
ATOM 981 C C . ALA A 1 119 ? -3.212 -2.504 5.252 1.00 74.44 119 ALA A C 1
ATOM 983 O O . ALA A 1 119 ? -4.044 -3.402 5.190 1.00 74.44 119 ALA A O 1
ATOM 984 N N . ILE A 1 120 ? -3.123 -1.677 6.299 1.00 78.38 120 ILE A N 1
ATOM 985 C CA . ILE A 1 120 ? -4.042 -1.714 7.444 1.00 78.38 120 ILE A CA 1
ATOM 986 C C . ILE A 1 120 ? -5.479 -1.484 6.970 1.00 78.38 120 ILE A C 1
ATOM 988 O O . ILE A 1 120 ? -6.378 -2.211 7.378 1.00 78.38 120 ILE A O 1
ATOM 992 N N . ALA A 1 121 ? -5.690 -0.489 6.100 1.00 71.56 121 ALA A N 1
ATOM 993 C CA . ALA A 1 121 ? -7.008 -0.188 5.561 1.00 71.56 121 ALA A CA 1
ATOM 994 C C . ALA A 1 121 ? -7.605 -1.398 4.848 1.00 71.56 121 ALA A C 1
ATOM 996 O O . ALA A 1 121 ? -8.722 -1.799 5.143 1.00 71.56 121 ALA A O 1
ATOM 997 N N . HIS A 1 122 ? -6.829 -2.007 3.954 1.00 75.56 122 HIS A N 1
ATOM 998 C CA . HIS A 1 122 ? -7.281 -3.157 3.188 1.00 75.56 122 HIS A CA 1
ATOM 999 C C . HIS A 1 122 ? -7.663 -4.342 4.080 1.00 75.56 122 HIS A C 1
ATOM 1001 O O . HIS A 1 122 ? -8.752 -4.886 3.924 1.00 75.56 122 HIS A O 1
ATOM 1007 N N . ASN A 1 123 ? -6.823 -4.690 5.054 1.00 70.00 123 ASN A N 1
ATOM 1008 C CA . ASN A 1 123 ? -7.067 -5.866 5.889 1.00 70.00 123 ASN A CA 1
ATOM 1009 C C . ASN A 1 123 ? -8.173 -5.690 6.924 1.00 70.00 123 ASN A C 1
ATOM 1011 O O . ASN A 1 123 ? -8.784 -6.673 7.327 1.00 70.00 123 ASN A O 1
ATOM 1015 N N . LEU A 1 124 ? -8.440 -4.456 7.345 1.00 67.88 124 LEU A N 1
ATOM 1016 C CA . LEU A 1 124 ? -9.514 -4.148 8.289 1.00 67.88 124 LEU A CA 1
ATOM 1017 C C . LEU A 1 124 ? -10.786 -3.641 7.591 1.00 67.88 124 LEU A C 1
ATOM 1019 O O . LEU A 1 124 ? -11.687 -3.137 8.257 1.00 67.88 124 LEU A O 1
ATOM 1023 N N . GLY A 1 125 ? -10.844 -3.702 6.254 1.00 66.88 125 GLY A N 1
ATOM 1024 C CA . GLY A 1 125 ? -11.982 -3.203 5.477 1.00 66.88 125 GLY A CA 1
ATOM 1025 C C . GLY A 1 125 ? -12.259 -1.705 5.664 1.00 66.88 125 GLY A C 1
ATOM 1026 O O . GLY A 1 125 ? -13.399 -1.271 5.525 1.00 66.88 125 GLY A O 1
ATOM 1027 N N . LEU A 1 126 ? -11.240 -0.914 6.006 1.00 72.06 126 LEU A N 1
ATOM 1028 C CA . LEU A 1 126 ? -11.347 0.528 6.216 1.00 72.06 126 LEU A CA 1
ATOM 1029 C C . LEU A 1 126 ? -11.089 1.295 4.918 1.00 72.06 126 LEU A C 1
ATOM 1031 O O . LEU A 1 126 ? -10.405 0.834 4.001 1.00 72.06 126 LEU A O 1
ATOM 1035 N N . THR A 1 127 ? -11.529 2.547 4.880 1.00 76.06 127 THR A N 1
ATOM 1036 C CA . THR A 1 127 ? -11.073 3.495 3.863 1.00 76.06 127 THR A CA 1
ATOM 1037 C C . THR A 1 127 ? -9.582 3.813 4.035 1.00 76.06 127 THR A C 1
ATOM 1039 O O . THR A 1 127 ? -9.014 3.766 5.129 1.00 76.06 127 THR A O 1
ATOM 1042 N N . ASN A 1 128 ? -8.926 4.255 2.958 1.00 74.44 128 ASN A N 1
ATOM 1043 C CA . ASN A 1 128 ? -7.528 4.706 3.021 1.00 74.44 128 ASN A CA 1
ATOM 1044 C C . ASN A 1 128 ? -7.317 5.878 4.001 1.00 74.44 128 ASN A C 1
ATOM 1046 O O . ASN A 1 128 ? -6.207 6.085 4.496 1.00 74.44 128 ASN A O 1
ATOM 1050 N N . ALA A 1 129 ? -8.347 6.696 4.241 1.00 77.62 129 ALA A N 1
ATOM 1051 C CA . ALA A 1 129 ? -8.286 7.789 5.207 1.00 77.62 129 ALA A CA 1
ATOM 1052 C C . ALA A 1 129 ? -8.284 7.244 6.641 1.00 77.62 129 ALA A C 1
ATOM 1054 O O . ALA A 1 129 ? -7.404 7.597 7.426 1.00 77.62 129 ALA A O 1
ATOM 1055 N N . GLU A 1 130 ? -9.202 6.329 6.944 1.00 78.88 130 GLU A N 1
ATOM 1056 C CA . GLU A 1 130 ? -9.289 5.647 8.236 1.00 78.88 130 GLU A CA 1
ATOM 1057 C C . GLU A 1 130 ? -8.043 4.807 8.527 1.00 78.88 130 GLU A C 1
ATOM 1059 O O . GLU A 1 130 ? -7.508 4.893 9.625 1.00 78.88 130 GLU A O 1
ATOM 1064 N N . GLY A 1 131 ? -7.492 4.073 7.555 1.00 77.56 131 GLY A N 1
ATOM 1065 C CA . GLY A 1 131 ? -6.248 3.321 7.764 1.00 77.56 131 GLY A CA 1
ATOM 1066 C C . GLY A 1 131 ? -5.048 4.218 8.081 1.00 77.56 131 GLY A C 1
ATOM 1067 O O . GLY A 1 131 ? -4.211 3.877 8.918 1.00 77.56 131 GLY A O 1
ATOM 1068 N N . LYS A 1 132 ? -4.976 5.418 7.486 1.00 82.00 132 LYS A N 1
ATOM 1069 C CA . LYS A 1 132 ? -3.964 6.430 7.851 1.00 82.00 132 LYS A CA 1
ATOM 1070 C C . LYS A 1 132 ? -4.189 6.982 9.256 1.00 82.00 132 LYS A C 1
ATOM 1072 O O . LYS A 1 132 ? -3.213 7.175 9.982 1.00 82.00 132 LYS A O 1
ATOM 1077 N N . MET A 1 133 ? -5.443 7.234 9.631 1.00 88.06 133 MET A N 1
ATOM 1078 C CA . MET A 1 133 ? -5.810 7.658 10.984 1.00 88.06 133 MET A CA 1
ATOM 1079 C C . MET A 1 133 ? -5.442 6.583 12.009 1.00 88.06 133 MET A C 1
ATOM 1081 O O . MET A 1 133 ? -4.729 6.883 12.961 1.00 88.06 133 MET A O 1
ATOM 1085 N N . LEU A 1 134 ? -5.821 5.326 11.772 1.00 89.94 134 LEU A N 1
ATOM 1086 C CA . LEU A 1 134 ? -5.518 4.193 12.643 1.00 89.94 134 LEU A CA 1
ATOM 1087 C C . LEU A 1 134 ? -4.011 3.952 12.762 1.00 89.94 134 LEU A C 1
ATOM 1089 O O . LEU A 1 134 ? -3.502 3.781 13.865 1.00 89.94 134 LEU A O 1
ATOM 1093 N N . HIS A 1 135 ? -3.261 4.028 11.661 1.00 89.75 135 HIS A N 1
ATOM 1094 C CA . HIS A 1 135 ? -1.801 3.947 11.714 1.00 89.75 135 HIS A CA 1
ATOM 1095 C C . HIS A 1 135 ? -1.189 5.049 12.596 1.00 89.75 135 HIS A C 1
ATOM 1097 O O . HIS A 1 135 ? -0.269 4.794 13.375 1.00 89.75 135 HIS A O 1
ATOM 1103 N N . LYS A 1 136 ? -1.723 6.274 12.518 1.00 91.00 136 LYS A N 1
ATOM 1104 C CA . LYS A 1 136 ? -1.290 7.388 13.367 1.00 91.00 136 LYS A CA 1
ATOM 1105 C C . LYS A 1 136 ? -1.662 7.162 14.835 1.00 91.00 136 LYS A C 1
ATOM 1107 O O . LYS A 1 136 ? -0.812 7.369 15.696 1.00 91.00 136 LYS A O 1
ATOM 1112 N N . ILE A 1 137 ? -2.878 6.682 15.106 1.00 92.00 137 ILE A N 1
ATOM 1113 C CA . ILE A 1 137 ? -3.348 6.297 16.445 1.00 92.00 137 ILE A CA 1
ATOM 1114 C C . ILE A 1 137 ? -2.419 5.239 17.050 1.00 92.00 137 ILE A C 1
ATOM 1116 O O . ILE A 1 137 ? -1.941 5.442 18.162 1.00 92.00 137 ILE A O 1
ATOM 1120 N N . ARG A 1 138 ? -2.083 4.172 16.307 1.00 90.88 138 ARG A N 1
ATOM 1121 C CA . ARG A 1 138 ? -1.125 3.129 16.726 1.00 90.88 138 ARG A CA 1
ATOM 1122 C C . ARG A 1 138 ? 0.223 3.720 17.126 1.00 90.88 138 ARG A C 1
ATOM 1124 O O . ARG A 1 138 ? 0.715 3.461 18.221 1.00 90.88 138 ARG A O 1
ATOM 1131 N N . GLY A 1 139 ? 0.806 4.548 16.255 1.00 88.38 139 GLY A N 1
ATOM 1132 C CA . GLY A 1 139 ? 2.094 5.189 16.524 1.00 88.38 139 GLY A CA 1
ATOM 1133 C C . GLY A 1 139 ? 2.060 6.055 17.786 1.00 88.38 139 GLY A C 1
ATOM 1134 O O . GLY A 1 139 ? 2.937 5.946 18.641 1.00 88.38 139 GLY A O 1
ATOM 1135 N N . THR A 1 140 ? 1.012 6.867 17.942 1.00 93.00 140 THR A N 1
ATOM 1136 C CA . THR A 1 140 ? 0.824 7.708 19.128 1.00 93.00 140 THR A CA 1
ATOM 1137 C C . THR A 1 140 ? 0.598 6.882 20.394 1.00 93.00 140 THR A C 1
ATOM 1139 O O . THR A 1 140 ? 1.219 7.178 21.414 1.00 93.00 140 THR A O 1
ATOM 1142 N N . ARG A 1 141 ? -0.218 5.824 20.337 1.00 92.25 141 ARG A N 1
ATOM 1143 C CA . ARG A 1 141 ? -0.460 4.893 21.449 1.00 92.25 141 ARG A CA 1
ATOM 1144 C C . ARG A 1 141 ? 0.847 4.264 21.934 1.00 92.25 141 ARG A C 1
ATOM 1146 O O . ARG A 1 141 ? 1.156 4.354 23.119 1.00 92.25 141 ARG A O 1
ATOM 1153 N N . LYS A 1 142 ? 1.668 3.747 21.016 1.00 89.62 142 LYS A N 1
ATOM 1154 C CA . LYS A 1 142 ? 2.980 3.147 21.311 1.00 89.62 142 LYS A CA 1
ATOM 1155 C C . LYS A 1 142 ? 3.965 4.138 21.937 1.00 89.62 142 LYS A C 1
ATOM 1157 O O . LYS A 1 142 ? 4.672 3.811 22.895 1.00 89.62 142 LYS A O 1
ATOM 1162 N N . ASP A 1 143 ? 4.007 5.371 21.432 1.00 91.12 143 ASP A N 1
ATOM 1163 C CA . ASP A 1 143 ? 4.858 6.426 21.990 1.00 91.12 143 ASP A CA 1
ATOM 1164 C C . ASP A 1 143 ? 4.406 6.852 23.398 1.00 91.12 143 ASP A C 1
ATOM 1166 O O . ASP A 1 143 ? 5.246 7.060 24.280 1.00 91.12 143 ASP A O 1
ATOM 1170 N N . LEU A 1 144 ? 3.093 6.946 23.635 1.00 88.81 144 LEU A N 1
ATOM 1171 C CA . LEU A 1 144 ? 2.518 7.249 24.948 1.00 88.81 144 LEU A CA 1
ATOM 1172 C C . LEU A 1 144 ? 2.775 6.118 25.947 1.00 88.81 144 LEU A C 1
ATOM 1174 O O . LEU A 1 144 ? 3.282 6.394 27.035 1.00 88.81 144 LEU A O 1
ATOM 1178 N N . ALA A 1 145 ? 2.524 4.865 25.567 1.00 89.38 145 ALA A N 1
ATOM 1179 C CA . ALA A 1 145 ? 2.805 3.686 26.385 1.00 89.38 145 ALA A CA 1
ATOM 1180 C C . ALA A 1 145 ? 4.266 3.678 26.860 1.00 89.38 145 ALA A C 1
ATOM 1182 O O . ALA A 1 145 ? 4.551 3.616 28.058 1.00 89.38 145 ALA A O 1
ATOM 1183 N N . ARG A 1 146 ? 5.213 3.903 25.935 1.00 90.94 146 ARG A N 1
ATOM 1184 C CA . ARG A 1 146 ? 6.642 4.020 26.264 1.00 90.94 146 ARG A CA 1
ATOM 1185 C C . ARG A 1 146 ? 6.944 5.201 27.187 1.00 90.94 146 ARG A C 1
ATOM 1187 O O . ARG A 1 146 ? 7.747 5.065 28.109 1.00 90.94 146 ARG A O 1
ATOM 1194 N N . LYS A 1 147 ? 6.355 6.371 26.924 1.00 93.00 147 LYS A N 1
ATOM 1195 C CA . LYS A 1 147 ? 6.586 7.596 27.706 1.00 93.00 147 LYS A CA 1
ATOM 1196 C C . LYS A 1 147 ? 6.115 7.444 29.152 1.00 93.00 147 LYS A C 1
ATOM 1198 O O . LYS A 1 147 ? 6.811 7.906 30.055 1.00 93.00 147 LYS A O 1
ATOM 1203 N N . TYR A 1 148 ? 4.955 6.828 29.357 1.00 89.69 148 TYR A N 1
ATOM 1204 C CA . TYR A 1 148 ? 4.339 6.660 30.673 1.00 89.69 148 TYR A CA 1
ATOM 1205 C C . TYR A 1 148 ? 4.684 5.326 31.348 1.00 89.69 148 TYR A C 1
ATOM 1207 O O . TYR A 1 148 ? 4.362 5.163 32.520 1.00 89.69 148 TYR A O 1
ATOM 1215 N N . GLN A 1 149 ? 5.402 4.429 30.659 1.00 90.50 149 GLN A N 1
ATOM 1216 C CA . GLN A 1 149 ? 5.769 3.090 31.140 1.00 90.50 149 GLN A CA 1
ATOM 1217 C C . GLN A 1 149 ? 4.543 2.259 31.544 1.00 90.50 149 GLN A C 1
ATOM 1219 O O . GLN A 1 149 ? 4.523 1.635 32.603 1.00 90.50 149 GLN A O 1
ATOM 1224 N N . ILE A 1 150 ? 3.524 2.290 30.689 1.00 90.38 150 ILE A N 1
ATOM 1225 C CA . ILE A 1 150 ? 2.287 1.511 30.810 1.00 90.38 150 ILE A CA 1
ATOM 1226 C C . ILE A 1 150 ? 2.137 0.610 29.583 1.00 90.38 150 ILE A C 1
ATOM 1228 O O . ILE A 1 150 ? 2.817 0.831 28.577 1.00 90.38 150 ILE A O 1
ATOM 1232 N N . GLU A 1 151 ? 1.258 -0.386 29.660 1.00 83.44 151 GLU A N 1
ATOM 1233 C CA . GLU A 1 151 ? 0.926 -1.217 28.503 1.00 83.44 151 GLU A CA 1
ATOM 1234 C C . GLU A 1 151 ? 0.148 -0.406 27.456 1.00 83.44 151 GLU A C 1
ATOM 1236 O O . GLU A 1 151 ? -0.536 0.566 27.784 1.00 83.44 151 GLU A O 1
ATOM 1241 N N . GLU A 1 152 ? 0.244 -0.789 26.178 1.00 82.19 152 GLU A N 1
ATOM 1242 C CA . GLU A 1 152 ? -0.464 -0.078 25.099 1.00 82.19 152 GLU A CA 1
ATOM 1243 C C . GLU A 1 152 ? -1.985 -0.086 25.282 1.00 82.19 152 GLU A C 1
ATOM 1245 O O . GLU A 1 152 ? -2.639 0.910 24.971 1.00 82.19 152 GLU A O 1
ATOM 1250 N N . ASP A 1 153 ? -2.537 -1.171 25.828 1.00 82.19 153 ASP A N 1
ATOM 1251 C CA . ASP A 1 153 ? -3.967 -1.303 26.119 1.00 82.19 153 ASP A CA 1
ATOM 1252 C C . ASP A 1 153 ? -4.448 -0.411 27.274 1.00 82.19 153 ASP A C 1
ATOM 1254 O O . ASP A 1 153 ? -5.643 -0.126 27.359 1.00 82.19 153 ASP A O 1
ATOM 1258 N N . ASP A 1 154 ? -3.532 0.071 28.120 1.00 82.81 154 ASP A N 1
ATOM 1259 C CA . ASP A 1 154 ? -3.836 0.972 29.237 1.00 82.81 154 ASP A CA 1
ATOM 1260 C C . ASP A 1 154 ? -3.795 2.457 28.827 1.00 82.81 154 ASP A C 1
ATOM 1262 O O . ASP A 1 154 ? -4.115 3.345 29.625 1.00 82.81 154 ASP A O 1
ATOM 1266 N N . VAL A 1 155 ? -3.390 2.767 27.589 1.00 83.19 155 VAL A N 1
ATOM 1267 C CA . VAL A 1 155 ? -3.380 4.141 27.075 1.00 83.19 155 VAL A CA 1
ATOM 1268 C C . VAL A 1 155 ? -4.814 4.579 26.771 1.00 83.19 155 VAL A C 1
ATOM 1270 O O . VAL A 1 155 ? -5.462 4.052 25.869 1.00 83.19 155 VAL A O 1
ATOM 1273 N N . SER A 1 156 ? -5.299 5.587 27.498 1.00 86.25 156 SER A N 1
ATOM 1274 C CA . SER A 1 156 ? -6.661 6.097 27.322 1.00 86.25 156 SER A CA 1
ATOM 1275 C C . SER A 1 156 ? -6.845 6.868 26.007 1.00 86.25 156 SER A C 1
ATOM 1277 O O . SER A 1 156 ? -5.901 7.435 25.447 1.00 86.25 156 SER A O 1
ATOM 1279 N N . VAL A 1 157 ? -8.087 6.921 25.521 1.00 87.94 157 VAL A N 1
ATOM 1280 C CA . VAL A 1 157 ? -8.454 7.633 24.286 1.00 87.94 157 VAL A CA 1
ATOM 1281 C C . VAL A 1 157 ? -8.188 9.130 24.410 1.00 87.94 157 VAL A C 1
ATOM 1283 O O . VAL A 1 157 ? -7.677 9.737 23.471 1.00 87.94 157 VAL A O 1
ATOM 1286 N N . GLU A 1 158 ? -8.458 9.711 25.576 1.00 88.38 158 GLU A N 1
ATOM 1287 C CA . GLU A 1 158 ? -8.247 11.132 25.859 1.00 88.38 158 GLU A CA 1
ATOM 1288 C C . GLU A 1 158 ? -6.757 11.484 25.751 1.00 88.38 158 GLU A C 1
ATOM 1290 O O . GLU A 1 158 ? -6.394 12.480 25.129 1.00 88.38 158 GLU A O 1
ATOM 1295 N N . LEU A 1 159 ? -5.867 10.620 26.259 1.00 88.81 159 LEU A N 1
ATOM 1296 C CA . LEU A 1 159 ? -4.418 10.812 26.129 1.00 88.81 159 LEU A CA 1
ATOM 1297 C C . LEU A 1 159 ? -3.962 10.774 24.665 1.00 88.81 159 LEU A C 1
ATOM 1299 O O . LEU A 1 159 ? -3.082 11.545 24.272 1.00 88.81 159 LEU A O 1
ATOM 1303 N N . ILE A 1 160 ? -4.549 9.891 23.853 1.00 91.56 160 ILE A N 1
ATOM 1304 C CA . ILE A 1 160 ? -4.270 9.819 22.413 1.00 91.56 160 ILE A CA 1
ATOM 1305 C C . ILE A 1 160 ? -4.777 11.089 21.721 1.00 91.56 160 ILE A C 1
ATOM 1307 O O . ILE A 1 160 ? -4.031 11.706 20.960 1.00 91.56 160 ILE A O 1
ATOM 1311 N N . HIS A 1 161 ? -6.008 11.515 22.007 1.00 91.44 161 HIS A N 1
ATOM 1312 C CA . HIS A 1 161 ? -6.614 12.720 21.441 1.00 91.44 161 HIS A CA 1
ATOM 1313 C C . HIS A 1 161 ? -5.800 13.982 21.764 1.00 91.44 161 HIS A C 1
ATOM 1315 O O . HIS A 1 161 ? -5.472 14.761 20.862 1.00 91.44 161 HIS A O 1
ATOM 1321 N N . GLU A 1 162 ? -5.391 14.143 23.025 1.00 91.25 162 GLU A N 1
ATOM 1322 C CA . GLU A 1 162 ? -4.524 15.233 23.477 1.00 91.25 162 GLU A CA 1
ATOM 1323 C C . GLU A 1 162 ? -3.167 15.214 22.760 1.00 91.25 162 GLU A C 1
ATOM 1325 O O . GLU A 1 162 ? -2.709 16.245 22.264 1.00 91.25 162 GLU A O 1
ATOM 1330 N N . ALA A 1 163 ? -2.528 14.045 22.645 1.00 92.25 163 ALA A N 1
ATOM 1331 C CA . ALA A 1 163 ? -1.236 13.907 21.970 1.00 92.25 163 ALA A CA 1
ATOM 1332 C C . ALA A 1 163 ? -1.310 14.194 20.460 1.00 92.25 163 ALA A C 1
ATOM 1334 O O . ALA A 1 163 ? -0.338 14.666 19.863 1.00 92.25 163 ALA A O 1
ATOM 1335 N N . LEU A 1 164 ? -2.471 13.952 19.850 1.00 92.44 164 LEU A N 1
ATOM 1336 C CA . LEU A 1 164 ? -2.775 14.296 18.463 1.00 92.44 164 LEU A CA 1
ATOM 1337 C C . LEU A 1 164 ? -3.224 15.757 18.286 1.00 92.44 164 LEU A C 1
ATOM 1339 O O . LEU A 1 164 ? -3.541 16.154 17.166 1.00 92.44 164 LEU A O 1
ATOM 1343 N N . ASN A 1 165 ? -3.235 16.569 19.351 1.00 92.06 165 ASN A N 1
ATOM 1344 C CA . ASN A 1 165 ? -3.748 17.946 19.360 1.00 92.06 165 ASN A CA 1
ATOM 1345 C C . ASN A 1 165 ? -5.184 18.061 18.815 1.00 92.06 165 ASN A C 1
ATOM 1347 O O . ASN A 1 165 ? -5.523 19.037 18.144 1.00 92.06 165 ASN A O 1
ATOM 1351 N N . GLY A 1 166 ? -6.007 17.041 19.056 1.00 83.12 166 GLY A N 1
ATOM 1352 C CA . GLY A 1 166 ? -7.392 16.986 18.605 1.00 83.12 166 GLY A CA 1
ATOM 1353 C C . GLY A 1 166 ? -7.606 16.818 17.098 1.00 83.12 166 GLY A C 1
ATOM 1354 O O . GLY A 1 166 ? -8.714 17.033 16.618 1.00 83.12 166 GLY A O 1
ATOM 1355 N N . GLU A 1 167 ? -6.576 16.430 16.338 1.00 90.75 167 GLU A N 1
ATOM 1356 C CA . GLU A 1 167 ? -6.691 16.196 14.889 1.00 90.75 167 GLU A CA 1
ATOM 1357 C C . GLU A 1 167 ? -7.683 15.075 14.538 1.00 90.75 167 GLU A C 1
ATOM 1359 O O . GLU A 1 167 ? -8.324 15.130 13.490 1.00 90.75 167 GLU A O 1
A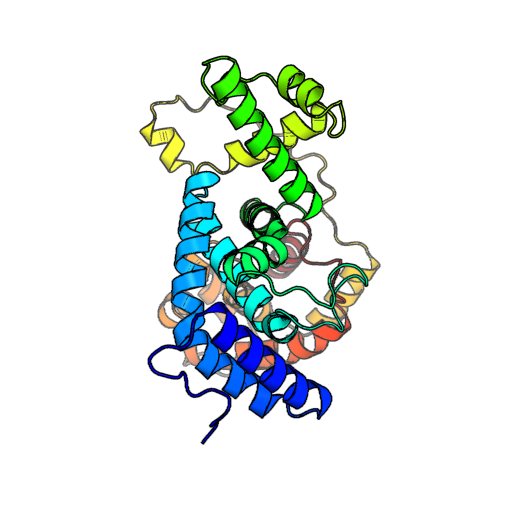TOM 1364 N N . ILE A 1 168 ? -7.813 14.073 15.412 1.00 86.44 168 ILE A N 1
ATOM 1365 C CA . ILE A 1 168 ? -8.759 12.962 15.268 1.00 86.44 168 ILE A CA 1
ATOM 1366 C C . ILE A 1 168 ? -9.740 13.022 16.449 1.00 86.44 168 ILE A C 1
ATOM 1368 O O . ILE A 1 168 ? -9.272 13.027 17.592 1.00 86.44 168 ILE A O 1
ATOM 1372 N N . PRO A 1 169 ? -11.065 13.084 16.215 1.00 85.88 169 PRO A N 1
ATOM 1373 C CA . PRO A 1 169 ? -12.065 13.083 17.285 1.00 85.88 169 PRO A CA 1
ATOM 1374 C C . PRO A 1 169 ? -11.988 11.822 18.154 1.00 85.88 169 PRO A C 1
ATOM 1376 O O . PRO A 1 169 ? -11.713 10.741 17.638 1.00 85.88 169 PRO A O 1
ATOM 1379 N N . GLU A 1 170 ? -12.273 11.948 19.452 1.00 78.44 170 GLU A N 1
ATOM 1380 C CA . GLU A 1 170 ? -12.276 10.817 20.397 1.00 78.44 170 GLU A CA 1
ATOM 1381 C C . GLU A 1 170 ? -13.195 9.679 19.937 1.00 78.44 170 GLU A C 1
ATOM 1383 O O . GLU A 1 170 ? -12.757 8.531 19.910 1.00 78.44 170 GLU A O 1
ATOM 1388 N N . ASP A 1 171 ? -14.408 9.995 19.468 1.00 73.06 171 ASP A N 1
ATOM 1389 C CA . ASP A 1 171 ? -15.363 9.004 18.947 1.00 73.06 171 ASP A CA 1
ATOM 1390 C C . ASP A 1 171 ? -14.766 8.176 17.795 1.00 73.06 171 ASP A C 1
ATOM 1392 O O . ASP A 1 171 ? -14.896 6.954 17.758 1.00 73.06 171 ASP A O 1
ATOM 1396 N N . THR A 1 172 ? -14.034 8.827 16.885 1.00 77.75 172 THR A N 1
ATOM 1397 C CA . THR A 1 172 ? -13.348 8.158 15.771 1.00 77.75 172 THR A CA 1
ATOM 1398 C C . THR A 1 172 ? -12.168 7.314 16.257 1.00 77.75 172 THR A C 1
ATOM 1400 O O . THR A 1 172 ? -11.916 6.238 15.720 1.00 77.75 172 THR A O 1
ATOM 1403 N N . ILE A 1 173 ? -11.436 7.767 17.281 1.00 79.25 173 ILE A N 1
ATOM 1404 C CA . ILE A 1 173 ? -10.351 6.979 17.887 1.00 79.25 173 ILE A CA 1
ATOM 1405 C C . ILE A 1 173 ? -10.921 5.700 18.512 1.00 79.25 173 ILE A C 1
ATOM 1407 O O . ILE A 1 173 ? -10.379 4.620 18.274 1.00 79.25 173 ILE A O 1
ATOM 1411 N N . VAL A 1 174 ? -12.022 5.809 19.266 1.00 77.06 174 VAL A N 1
ATOM 1412 C CA . VAL A 1 174 ? -12.727 4.661 19.860 1.00 77.06 174 VAL A CA 1
ATOM 1413 C C . VAL A 1 174 ? -13.151 3.681 18.774 1.00 77.06 174 VAL A C 1
ATOM 1415 O O . VAL A 1 174 ? -12.824 2.498 18.859 1.00 77.06 174 VAL A O 1
ATOM 1418 N N . GLU A 1 175 ? -13.841 4.166 17.741 1.00 78.31 175 GLU A N 1
ATOM 1419 C CA . GLU A 1 175 ? -14.348 3.334 16.650 1.00 78.31 175 GLU A CA 1
ATOM 1420 C C . GLU A 1 175 ? -13.228 2.553 15.950 1.00 78.31 175 GLU A C 1
ATOM 1422 O O . GLU A 1 175 ? -13.327 1.337 15.778 1.00 78.31 175 GLU A O 1
ATOM 1427 N N . LEU A 1 176 ? -12.133 3.227 15.593 1.00 80.62 176 LEU A N 1
ATOM 1428 C CA . LEU A 1 176 ? -11.023 2.594 14.882 1.00 80.62 176 LEU A CA 1
ATOM 1429 C C . LEU A 1 176 ? -10.267 1.581 15.754 1.00 80.62 176 LEU A C 1
ATOM 1431 O O . LEU A 1 176 ? -9.849 0.543 15.241 1.00 80.62 176 LEU A O 1
ATOM 1435 N N . ILE A 1 177 ? -10.128 1.832 17.061 1.00 81.25 177 ILE A N 1
ATOM 1436 C CA . ILE A 1 177 ? -9.549 0.855 18.001 1.00 81.25 177 ILE A CA 1
ATOM 1437 C C . ILE A 1 177 ? -10.471 -0.362 18.157 1.00 81.25 177 ILE A C 1
ATOM 1439 O O . ILE A 1 177 ? -9.991 -1.492 18.218 1.00 81.25 177 ILE A O 1
ATOM 1443 N N . LEU A 1 178 ? -11.792 -0.164 18.208 1.00 76.00 178 LEU A N 1
ATOM 1444 C CA . LEU A 1 178 ? -12.744 -1.274 18.292 1.00 76.00 178 LEU A CA 1
ATOM 1445 C C . LEU A 1 178 ? -12.714 -2.142 17.032 1.00 76.00 178 LEU A C 1
ATOM 1447 O O . LEU A 1 178 ? -12.699 -3.363 17.153 1.00 76.00 178 LEU A O 1
ATOM 1451 N N . ARG A 1 179 ? -12.643 -1.536 15.840 1.00 70.81 179 ARG A N 1
ATOM 1452 C CA . ARG A 1 179 ? -12.492 -2.277 14.575 1.00 70.81 179 ARG A CA 1
ATOM 1453 C C . ARG A 1 179 ? -11.170 -3.047 14.515 1.00 70.81 179 ARG A C 1
ATOM 1455 O O . ARG A 1 179 ? -11.161 -4.199 14.102 1.00 70.81 179 ARG A O 1
ATOM 1462 N N . GLU A 1 180 ? -10.076 -2.449 14.989 1.00 75.94 180 GLU A N 1
ATOM 1463 C CA . GLU A 1 180 ? -8.777 -3.123 15.125 1.00 75.94 180 GLU A CA 1
ATOM 1464 C C . GLU A 1 180 ? -8.865 -4.362 16.038 1.00 75.94 180 GLU A C 1
ATOM 1466 O O . GLU A 1 180 ? -8.352 -5.421 15.685 1.00 75.94 180 GLU A O 1
ATOM 1471 N N . LYS A 1 181 ? -9.532 -4.249 17.196 1.00 67.81 181 LYS A N 1
ATOM 1472 C CA . LYS A 1 181 ? -9.668 -5.342 18.179 1.00 67.81 181 LYS A CA 1
ATOM 1473 C C . LYS A 1 181 ? -10.717 -6.394 17.790 1.00 67.81 181 LYS A C 1
ATOM 1475 O O . LYS A 1 181 ? -10.584 -7.553 18.169 1.00 67.81 181 LYS A O 1
ATOM 1480 N N . GLY A 1 182 ? -11.749 -6.003 17.042 1.00 53.88 182 GLY A N 1
ATOM 1481 C CA . GLY A 1 182 ? -12.857 -6.860 16.603 1.00 53.88 182 GLY A CA 1
ATOM 1482 C C . GLY A 1 182 ? -12.511 -7.844 15.481 1.00 53.88 182 GLY A C 1
ATOM 1483 O O . GLY A 1 182 ? -13.322 -8.711 15.178 1.00 53.88 182 GLY A O 1
ATOM 1484 N N . HIS A 1 183 ? -11.314 -7.739 14.895 1.00 48.69 183 HIS A N 1
ATOM 1485 C CA . HIS A 1 183 ? -10.772 -8.675 13.904 1.00 48.69 183 HIS A CA 1
ATOM 1486 C C . HIS A 1 183 ? -9.917 -9.807 14.510 1.00 48.69 183 HIS A C 1
ATOM 1488 O O . HIS A 1 183 ? -9.260 -10.539 13.771 1.00 48.69 183 HIS A O 1
ATOM 1494 N N . ALA A 1 184 ? -9.917 -9.993 15.836 1.00 35.78 184 ALA A N 1
ATOM 1495 C CA . ALA A 1 184 ? -9.401 -11.228 16.426 1.00 35.78 184 ALA A CA 1
ATOM 1496 C C . ALA A 1 184 ? -10.313 -12.400 16.023 1.00 35.78 184 ALA A C 1
ATOM 1498 O O . ALA A 1 184 ? -11.532 -12.329 16.198 1.00 35.78 184 ALA A O 1
ATOM 1499 N N . SER A 1 185 ? -9.744 -13.478 15.475 1.00 33.88 185 SER A N 1
ATOM 1500 C CA . SER A 1 185 ? -10.521 -14.681 15.167 1.00 33.88 185 SER A CA 1
ATOM 1501 C C . SER A 1 185 ? -11.140 -15.244 16.452 1.00 33.88 185 SER A C 1
ATOM 1503 O O . SER A 1 185 ? -10.565 -15.136 17.538 1.00 33.88 185 SER A O 1
ATOM 1505 N N . VAL A 1 186 ? -12.311 -15.880 16.336 1.00 33.41 186 VAL A N 1
ATOM 1506 C CA . VAL A 1 186 ? -12.983 -16.572 17.456 1.00 33.41 186 VAL A CA 1
ATOM 1507 C C . VAL A 1 186 ? -12.019 -17.537 18.171 1.00 33.41 186 VAL A C 1
ATOM 1509 O O . VAL A 1 186 ? -12.066 -17.679 19.390 1.00 33.41 186 VAL A O 1
ATOM 1512 N N . GLU A 1 187 ? -11.065 -18.102 17.431 1.00 36.19 187 GLU A N 1
ATOM 1513 C CA . GLU A 1 187 ? -10.029 -19.017 17.916 1.00 36.19 187 GLU A CA 1
ATOM 1514 C C . GLU A 1 187 ? -9.030 -18.349 18.889 1.00 36.19 187 GLU A C 1
ATOM 1516 O O . GLU A 1 187 ? -8.638 -18.964 19.880 1.00 36.19 187 GLU A O 1
ATOM 1521 N N . GLN A 1 188 ? -8.677 -17.069 18.697 1.00 35.91 188 GLN A N 1
ATOM 1522 C CA . GLN A 1 188 ? -7.786 -16.332 19.615 1.00 35.91 188 GLN A CA 1
ATOM 1523 C C . GLN A 1 188 ? -8.468 -15.951 20.943 1.00 35.91 188 GLN A C 1
ATOM 1525 O O . GLN A 1 188 ? -7.809 -15.793 21.979 1.00 35.91 188 GLN A O 1
ATOM 1530 N N . ILE A 1 189 ? -9.797 -15.827 20.932 1.00 37.81 189 ILE A N 1
ATOM 1531 C CA . ILE A 1 189 ? -10.614 -15.533 22.119 1.00 37.81 189 ILE A CA 1
ATOM 1532 C C . ILE A 1 189 ? -10.788 -16.798 22.976 1.00 37.81 189 ILE A C 1
ATOM 1534 O O . ILE A 1 189 ? -10.786 -16.721 24.207 1.00 37.81 189 ILE A O 1
ATOM 1538 N N . GLU A 1 190 ? -10.863 -17.975 22.348 1.00 37.50 190 GLU A N 1
ATOM 1539 C CA . GLU A 1 190 ? -10.946 -19.259 23.053 1.00 37.50 190 GLU A CA 1
ATOM 1540 C C . GLU A 1 190 ? -9.609 -19.672 23.699 1.00 37.50 190 GLU A C 1
ATOM 1542 O O . GLU A 1 190 ? -9.605 -20.184 24.822 1.00 37.50 190 GLU A O 1
ATOM 1547 N N . GLU A 1 191 ? -8.465 -19.386 23.064 1.00 39.25 191 GLU A N 1
ATOM 1548 C CA . GLU A 1 191 ? -7.135 -19.719 23.609 1.00 39.25 191 GLU A CA 1
ATOM 1549 C C . GLU A 1 191 ? -6.715 -18.859 24.816 1.00 39.25 191 GLU A C 1
ATOM 1551 O O . GLU A 1 191 ? -5.904 -19.291 25.639 1.00 39.25 191 GLU A O 1
ATOM 1556 N N . SER A 1 192 ? -7.290 -17.665 24.977 1.00 34.97 192 SER A N 1
ATOM 1557 C CA . SER A 1 192 ? -6.973 -16.738 26.075 1.00 34.97 192 SER A CA 1
ATOM 1558 C C . SER A 1 192 ? -7.860 -16.913 27.319 1.00 34.97 192 SER A C 1
ATOM 1560 O O . SER A 1 192 ? -7.691 -16.200 28.311 1.00 34.97 192 SER A O 1
ATOM 1562 N N . GLY A 1 193 ? -8.775 -17.893 27.321 1.00 34.31 193 GLY A N 1
ATOM 1563 C CA . GLY A 1 193 ? -9.626 -18.206 28.476 1.00 34.31 193 GLY A CA 1
ATOM 1564 C C . GLY A 1 193 ? -10.649 -17.115 28.817 1.00 34.31 193 GLY A C 1
ATOM 1565 O O . GLY A 1 193 ? -11.210 -17.118 29.916 1.00 34.31 193 GLY A O 1
ATOM 1566 N N . GLY A 1 194 ? -10.899 -16.183 27.893 1.00 30.92 194 GLY A N 1
ATOM 1567 C CA . GLY A 1 194 ? -11.941 -15.177 28.028 1.00 30.92 194 GLY A CA 1
ATOM 1568 C C . GLY A 1 194 ? -13.310 -15.825 27.872 1.00 30.92 194 GLY A C 1
ATOM 1569 O O . GLY A 1 194 ? -13.640 -16.370 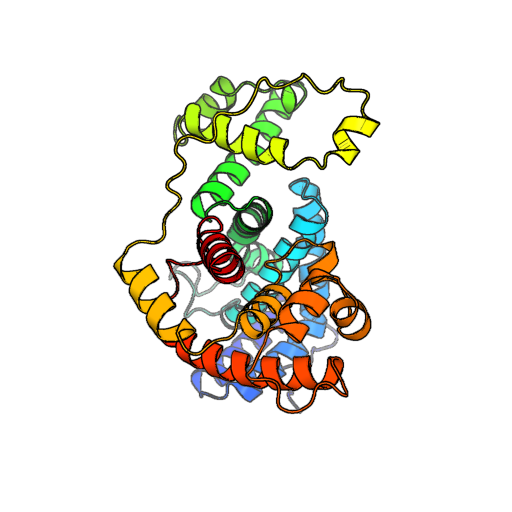26.823 1.00 30.92 194 GLY A O 1
ATOM 1570 N N . THR A 1 195 ? -14.146 -15.768 28.907 1.00 30.12 195 THR A N 1
ATOM 1571 C CA . THR A 1 195 ? -15.566 -16.088 28.742 1.00 30.12 195 THR A CA 1
ATOM 1572 C C . THR A 1 195 ? -16.159 -15.114 27.737 1.00 30.12 195 THR A C 1
ATOM 1574 O O . THR A 1 195 ? -16.200 -13.915 28.022 1.00 30.12 195 THR A O 1
ATOM 1577 N N . ALA A 1 196 ? -16.632 -15.636 26.602 1.00 34.22 196 ALA A N 1
ATOM 1578 C CA . ALA A 1 196 ? -17.504 -14.924 25.685 1.00 34.22 196 ALA A CA 1
ATOM 1579 C C . ALA A 1 196 ? -18.636 -14.291 26.503 1.00 34.22 196 ALA A C 1
ATOM 1581 O O . ALA A 1 196 ? -19.539 -14.975 26.997 1.00 34.22 196 ALA A O 1
ATOM 1582 N N . GLY A 1 197 ? -18.536 -12.981 26.722 1.00 28.89 197 GLY A N 1
ATOM 1583 C CA . GLY A 1 197 ? -19.651 -12.204 27.216 1.00 28.89 197 GLY A CA 1
ATOM 1584 C C . GLY A 1 197 ? -20.741 -12.356 26.176 1.00 28.89 197 GLY A C 1
ATOM 1585 O O . GLY A 1 197 ? -20.566 -11.913 25.046 1.00 28.89 197 GLY A O 1
ATOM 1586 N N . TYR A 1 198 ? -21.818 -13.045 26.544 1.00 27.77 198 TYR A N 1
ATOM 1587 C CA . TYR A 1 198 ? -23.061 -13.058 25.792 1.00 27.77 198 TYR A CA 1
ATOM 1588 C C . TYR A 1 198 ? -23.404 -11.606 25.445 1.00 27.77 198 TYR A C 1
ATOM 1590 O O . TYR A 1 198 ? -23.851 -10.858 26.315 1.00 27.77 198 TYR A O 1
ATOM 1598 N N . SER A 1 199 ? -23.165 -11.189 24.201 1.00 30.09 199 SER A N 1
ATOM 1599 C CA . SER A 1 199 ? -23.799 -9.989 23.690 1.00 30.09 199 SER A CA 1
ATOM 1600 C C . SER A 1 199 ? -25.243 -10.375 23.403 1.00 30.09 199 SER A C 1
ATOM 1602 O O . SER A 1 199 ? -25.557 -11.175 22.520 1.00 30.09 199 SER A O 1
ATOM 1604 N N . GLU A 1 200 ? -26.133 -9.860 24.248 1.00 29.03 200 GLU A N 1
ATOM 1605 C CA . GLU A 1 200 ? -27.541 -9.726 23.910 1.00 29.03 200 GLU A CA 1
ATOM 1606 C C . GLU A 1 200 ? -27.645 -9.125 22.503 1.00 29.03 200 GLU A C 1
ATOM 1608 O O . GLU A 1 200 ? -26.877 -8.230 22.147 1.00 29.03 200 GLU A O 1
ATOM 1613 N N . GLY A 1 201 ? -28.540 -9.703 21.698 1.00 30.06 201 GLY A N 1
ATOM 1614 C CA . GLY A 1 201 ? -28.567 -9.577 20.244 1.00 30.06 201 GLY A CA 1
ATOM 1615 C C . GLY A 1 201 ? -28.268 -8.173 19.727 1.00 30.06 201 GLY A C 1
ATOM 1616 O O . GLY A 1 201 ? -28.961 -7.213 20.058 1.00 30.06 201 GLY A O 1
ATOM 1617 N N . ILE A 1 202 ? -27.247 -8.088 18.873 1.00 27.28 202 ILE A N 1
ATOM 1618 C CA . ILE A 1 202 ? -26.976 -6.906 18.064 1.00 27.28 202 ILE A CA 1
ATOM 1619 C C . ILE A 1 202 ? -28.179 -6.714 17.140 1.00 27.28 202 ILE A C 1
ATOM 1621 O O . ILE A 1 202 ? -28.431 -7.516 16.240 1.00 27.28 202 ILE A O 1
ATOM 1625 N N . ASP A 1 203 ? -28.941 -5.659 17.413 1.00 25.91 203 ASP A N 1
ATOM 1626 C CA . ASP A 1 203 ? -29.964 -5.125 16.527 1.00 25.91 203 ASP A CA 1
ATOM 1627 C C . ASP A 1 203 ? -29.261 -4.645 15.248 1.00 25.91 203 ASP A C 1
ATOM 1629 O O . ASP A 1 203 ? -28.475 -3.696 15.269 1.00 25.91 203 ASP A O 1
ATOM 1633 N N . ILE A 1 204 ? -29.484 -5.361 14.142 1.00 30.30 204 ILE A N 1
ATOM 1634 C CA . ILE A 1 204 ? -28.928 -5.085 12.807 1.00 30.30 204 ILE A CA 1
ATOM 1635 C C . ILE A 1 204 ? -29.693 -3.897 12.203 1.00 30.30 204 ILE A C 1
ATOM 1637 O O . ILE A 1 204 ? -30.383 -4.001 11.188 1.00 30.30 204 ILE A O 1
ATOM 1641 N N . GLY A 1 205 ? -29.628 -2.756 12.880 1.00 28.53 205 GLY A N 1
ATOM 1642 C CA . GLY A 1 205 ? -30.311 -1.532 12.513 1.00 28.53 205 GLY A CA 1
ATOM 1643 C C . GLY A 1 205 ? -29.314 -0.442 12.150 1.00 28.53 205 GLY A C 1
ATOM 1644 O O . GLY A 1 205 ? -28.824 0.247 13.033 1.00 28.53 205 GLY A O 1
ATOM 1645 N N . GLN A 1 206 ? -29.133 -0.235 10.841 1.00 32.53 206 GLN A N 1
ATOM 1646 C CA . GLN A 1 206 ? -28.611 0.990 10.208 1.00 32.53 206 GLN A CA 1
ATOM 1647 C C . GLN A 1 206 ? -27.082 1.150 10.087 1.00 32.53 206 GLN A C 1
ATOM 1649 O O . GLN A 1 206 ? -26.516 2.156 10.498 1.00 32.53 206 GLN A O 1
ATOM 1654 N N . PHE A 1 207 ? -26.440 0.234 9.358 1.00 29.33 207 PHE A N 1
ATOM 1655 C CA . PHE A 1 207 ? -25.400 0.640 8.401 1.00 29.33 207 PHE A CA 1
ATOM 1656 C C . PHE A 1 207 ? -26.093 0.917 7.057 1.00 29.33 207 PHE A C 1
ATOM 1658 O O . PHE A 1 207 ? -27.043 0.208 6.706 1.00 29.33 207 PHE A O 1
ATOM 1665 N N . HIS A 1 208 ? -25.700 1.964 6.326 1.00 35.47 208 HIS A N 1
ATOM 1666 C CA . HIS A 1 208 ? -26.253 2.244 4.996 1.00 35.47 208 HIS A CA 1
ATOM 1667 C C . HIS A 1 208 ? -25.937 1.065 4.058 1.00 35.47 208 HIS A C 1
ATOM 1669 O O . HIS A 1 208 ? -24.824 0.914 3.579 1.00 35.47 208 HIS A O 1
ATOM 1675 N N . THR A 1 209 ? -26.924 0.195 3.849 1.00 43.59 209 THR A N 1
ATOM 1676 C CA . THR A 1 209 ? -26.770 -1.178 3.331 1.00 43.59 209 THR A CA 1
ATOM 1677 C C . THR A 1 209 ? -27.242 -1.335 1.886 1.00 43.59 209 THR A C 1
ATOM 1679 O O . THR A 1 209 ? -27.507 -2.446 1.436 1.00 43.59 209 THR A O 1
ATOM 1682 N N . GLU A 1 210 ? -27.363 -0.244 1.128 1.00 53.66 210 GLU A N 1
ATOM 1683 C CA . GLU A 1 210 ? -27.891 -0.302 -0.235 1.00 53.66 210 GLU A CA 1
ATOM 1684 C C . GLU A 1 210 ? -27.018 0.493 -1.205 1.00 53.66 210 GLU A C 1
ATOM 1686 O O . GLU A 1 210 ? -26.760 1.679 -1.002 1.00 53.66 210 GLU A O 1
ATOM 1691 N N . LEU A 1 211 ? -26.595 -0.176 -2.286 1.00 59.34 211 LEU A N 1
ATOM 1692 C CA . LEU A 1 211 ? -26.054 0.485 -3.473 1.00 59.34 211 LEU A CA 1
ATOM 1693 C C . LEU A 1 211 ? -27.019 1.586 -3.919 1.00 59.34 211 LEU A C 1
ATOM 1695 O O . LEU A 1 211 ? -28.232 1.355 -3.976 1.00 59.34 211 LEU A O 1
ATOM 1699 N N . ASP A 1 212 ? -26.489 2.747 -4.304 1.00 67.50 212 ASP A N 1
ATOM 1700 C CA . ASP A 1 212 ? -27.327 3.803 -4.853 1.00 67.50 212 ASP A CA 1
ATOM 1701 C C . ASP A 1 212 ? -28.100 3.294 -6.086 1.00 67.50 212 ASP A C 1
ATOM 1703 O O . ASP A 1 212 ? -27.632 2.451 -6.861 1.00 67.50 212 ASP A O 1
ATOM 1707 N N . GLU A 1 213 ? -29.315 3.808 -6.272 1.00 73.25 213 GLU A N 1
ATOM 1708 C CA . GLU A 1 213 ? -30.267 3.312 -7.272 1.00 73.25 213 GLU A CA 1
ATOM 1709 C C . GLU A 1 213 ? -29.699 3.335 -8.702 1.00 73.25 213 GLU A C 1
ATOM 1711 O O . GLU A 1 213 ? -30.021 2.470 -9.524 1.00 73.25 213 GLU A O 1
ATOM 1716 N N . LYS A 1 214 ? -28.809 4.288 -9.007 1.00 71.88 214 LYS A N 1
ATOM 1717 C CA . LYS A 1 214 ? -28.187 4.429 -10.327 1.00 71.88 214 LYS A CA 1
ATOM 1718 C C . LYS A 1 214 ? -27.125 3.353 -10.548 1.00 71.88 214 LYS A C 1
ATOM 1720 O O . LYS A 1 214 ? -27.087 2.775 -11.637 1.00 71.88 214 LYS A O 1
ATOM 1725 N N . THR A 1 215 ? -26.291 3.066 -9.552 1.00 69.38 215 THR A N 1
ATOM 1726 C CA . THR A 1 215 ? -25.289 1.989 -9.614 1.00 69.38 215 THR A CA 1
ATOM 1727 C C . THR A 1 215 ? -25.956 0.618 -9.636 1.00 69.38 215 THR A C 1
ATOM 1729 O O . THR A 1 215 ? -25.646 -0.194 -10.510 1.00 69.38 215 THR A O 1
ATOM 1732 N N . ARG A 1 216 ? -26.962 0.393 -8.779 1.00 76.69 216 ARG A N 1
ATOM 1733 C CA . ARG A 1 216 ? -27.752 -0.849 -8.763 1.00 76.69 216 ARG A CA 1
ATOM 1734 C C . ARG A 1 216 ? -28.447 -1.105 -10.099 1.00 76.69 216 ARG A C 1
ATOM 1736 O O . ARG A 1 216 ? -28.323 -2.195 -10.644 1.00 76.69 216 ARG A O 1
ATOM 1743 N N . SER A 1 217 ? -29.086 -0.089 -10.684 1.00 77.69 217 SER A N 1
ATOM 1744 C CA . SER A 1 217 ? -29.759 -0.216 -11.988 1.00 77.69 217 SER A CA 1
ATOM 1745 C C . SER A 1 217 ? -28.798 -0.563 -13.125 1.00 77.69 217 SER A C 1
ATOM 1747 O O . SER A 1 217 ? -29.160 -1.305 -14.038 1.00 77.69 217 SER A O 1
ATOM 1749 N N . LYS A 1 218 ? -27.569 -0.034 -13.097 1.00 72.25 218 LYS A N 1
ATOM 1750 C CA . LYS A 1 218 ? -26.542 -0.396 -14.082 1.00 72.25 218 LYS A CA 1
ATOM 1751 C C . LYS A 1 218 ? -26.082 -1.835 -13.888 1.00 72.25 218 LYS A C 1
ATOM 1753 O O . LYS A 1 218 ? -26.024 -2.574 -14.865 1.00 72.25 218 LYS A O 1
ATOM 1758 N N . LEU A 1 219 ? -25.790 -2.245 -12.655 1.00 76.75 219 LEU A N 1
ATOM 1759 C CA . LEU A 1 219 ? -25.411 -3.628 -12.366 1.00 76.75 219 LEU A CA 1
ATOM 1760 C C . LEU A 1 219 ? -26.526 -4.596 -12.783 1.00 76.75 219 LEU A C 1
ATOM 1762 O O . LEU A 1 219 ? -26.253 -5.544 -13.513 1.00 76.75 219 LEU A O 1
ATOM 1766 N N . ASP A 1 220 ? -27.788 -4.295 -12.469 1.00 80.94 220 ASP A N 1
ATOM 1767 C CA . ASP A 1 220 ? -28.936 -5.113 -12.878 1.00 80.94 220 ASP A CA 1
ATOM 1768 C C . ASP A 1 220 ? -29.038 -5.261 -14.406 1.00 80.94 220 ASP A C 1
ATOM 1770 O O . ASP A 1 220 ? -29.374 -6.338 -14.894 1.00 80.94 220 ASP A O 1
ATOM 1774 N N . GLN A 1 221 ? -28.687 -4.230 -15.184 1.00 78.06 221 GLN A N 1
ATOM 1775 C CA . GLN A 1 221 ? -28.621 -4.331 -16.649 1.00 78.06 221 GLN A CA 1
ATOM 1776 C C . GLN A 1 221 ? -27.481 -5.238 -17.133 1.00 78.06 221 GLN A C 1
ATOM 1778 O O . GLN A 1 221 ? -27.682 -6.017 -18.063 1.00 78.06 221 GLN A O 1
ATOM 1783 N N . TYR A 1 222 ? -26.298 -5.164 -16.517 1.00 73.69 222 TYR A N 1
ATOM 1784 C CA . TYR A 1 222 ? -25.148 -5.999 -16.891 1.00 73.69 222 TYR A CA 1
ATOM 1785 C C . TYR A 1 222 ? -25.329 -7.468 -16.488 1.00 73.69 222 TYR A C 1
ATOM 1787 O O . TYR A 1 222 ? -24.869 -8.362 -17.200 1.00 73.69 222 TYR A O 1
ATOM 1795 N N . PHE A 1 223 ? -26.009 -7.719 -15.368 1.00 76.88 223 PHE A N 1
ATOM 1796 C CA . PHE A 1 223 ? -26.226 -9.058 -14.823 1.00 76.88 223 PHE A CA 1
ATOM 1797 C C . PHE A 1 223 ? -27.568 -9.691 -15.230 1.00 76.88 223 PHE A C 1
ATOM 1799 O O . PHE A 1 223 ? -27.812 -10.845 -14.884 1.00 76.88 223 PHE A O 1
ATOM 1806 N N . ALA A 1 224 ? -28.401 -9.008 -16.026 1.00 79.62 224 ALA A N 1
ATOM 1807 C CA . ALA A 1 224 ? -29.708 -9.508 -16.474 1.00 79.62 224 ALA A CA 1
ATOM 1808 C C . ALA A 1 224 ? -29.646 -10.878 -17.185 1.00 79.62 224 ALA A C 1
ATOM 1810 O O . ALA A 1 224 ? -30.511 -11.725 -16.969 1.00 79.62 224 ALA A O 1
ATOM 1811 N N . ASP A 1 225 ? -28.606 -11.109 -17.996 1.00 76.62 225 ASP A N 1
ATOM 1812 C CA . ASP A 1 225 ? -28.399 -12.347 -18.770 1.00 76.62 225 ASP A CA 1
ATOM 1813 C C . ASP A 1 225 ? -27.355 -13.296 -18.136 1.00 76.62 225 ASP A C 1
ATOM 1815 O O . ASP A 1 225 ? -26.858 -14.245 -18.774 1.00 76.62 225 ASP A O 1
ATOM 1819 N N . ILE A 1 226 ? -26.986 -13.029 -16.878 1.00 81.44 226 ILE A N 1
ATOM 1820 C CA . ILE A 1 226 ? -25.996 -13.791 -16.118 1.00 81.44 226 ILE A CA 1
ATOM 1821 C C . ILE A 1 226 ? -26.708 -14.753 -15.175 1.00 81.44 226 ILE A C 1
ATOM 1823 O O . ILE A 1 226 ? -27.572 -14.394 -14.382 1.00 81.44 226 ILE A O 1
ATOM 1827 N N . THR A 1 227 ? -26.342 -16.026 -15.276 1.00 85.94 227 THR A N 1
ATOM 1828 C CA . THR A 1 227 ? -26.922 -17.075 -14.428 1.00 85.94 227 THR A CA 1
ATOM 1829 C C . THR A 1 227 ? -26.354 -17.005 -13.012 1.00 85.94 227 THR A C 1
ATOM 1831 O O . THR A 1 227 ? -25.193 -16.652 -12.826 1.00 85.94 227 THR A O 1
ATOM 1834 N N . LYS A 1 228 ? -27.111 -17.457 -12.006 1.00 83.69 228 LYS A N 1
ATOM 1835 C CA . LYS A 1 228 ? -26.596 -17.595 -10.629 1.00 83.69 228 LYS A CA 1
ATOM 1836 C C . LYS A 1 228 ? -25.319 -18.432 -10.543 1.00 83.69 228 LYS A C 1
ATOM 1838 O O . LYS A 1 228 ? -24.442 -18.137 -9.748 1.00 83.69 228 LYS A O 1
ATOM 1843 N N . MET A 1 229 ? -25.194 -19.449 -11.396 1.00 83.12 229 MET A N 1
ATOM 1844 C CA . MET A 1 229 ? -23.985 -20.267 -11.505 1.00 83.12 229 MET A CA 1
ATOM 1845 C C . MET A 1 229 ? -22.773 -19.433 -11.947 1.00 83.12 229 MET A C 1
ATOM 1847 O O . MET A 1 229 ? -21.670 -19.624 -11.454 1.00 83.12 229 MET A O 1
ATOM 1851 N N . GLU A 1 230 ? -22.976 -18.504 -12.882 1.00 83.44 230 GLU A N 1
ATOM 1852 C CA . GLU A 1 230 ? -21.941 -17.572 -13.341 1.00 83.44 230 GLU A CA 1
ATOM 1853 C C . GLU A 1 230 ? -21.591 -16.542 -12.259 1.00 83.44 230 GLU A C 1
ATOM 1855 O O . GLU A 1 230 ? -20.412 -16.250 -12.085 1.00 83.44 230 GLU A O 1
ATOM 1860 N N . VAL A 1 231 ? -22.578 -16.074 -11.486 1.00 83.38 231 VAL A N 1
ATOM 1861 C CA . VAL A 1 231 ? -22.357 -15.211 -10.311 1.00 83.38 231 VAL A CA 1
ATOM 1862 C C . VAL A 1 231 ? -21.548 -15.938 -9.234 1.00 83.38 231 VAL A C 1
ATOM 1864 O O . VAL A 1 231 ? -20.551 -15.399 -8.773 1.00 83.38 231 VAL A O 1
ATOM 1867 N N . LEU A 1 232 ? -21.907 -17.177 -8.884 1.00 83.00 232 LEU A N 1
ATOM 1868 C CA . LEU A 1 232 ? -21.195 -17.965 -7.870 1.00 83.00 232 LEU A CA 1
ATOM 1869 C C . LEU A 1 232 ? -19.725 -18.192 -8.263 1.00 83.00 232 LEU A C 1
ATOM 1871 O O . LEU A 1 232 ? -18.826 -18.008 -7.450 1.00 83.00 232 LEU A O 1
ATOM 1875 N N . ILE A 1 233 ? -19.474 -18.555 -9.525 1.00 81.56 233 ILE A N 1
ATOM 1876 C CA . ILE A 1 233 ? -18.113 -18.732 -10.054 1.00 81.56 233 ILE A CA 1
ATOM 1877 C C . ILE A 1 233 ? -17.340 -17.408 -10.024 1.00 81.56 233 ILE A C 1
ATOM 1879 O O . ILE A 1 233 ? -16.166 -17.387 -9.666 1.00 81.56 233 ILE A O 1
ATOM 1883 N N . PHE A 1 234 ? -17.990 -16.302 -10.388 1.00 79.25 234 PHE A N 1
ATOM 1884 C CA . PHE A 1 234 ? -17.379 -14.978 -10.338 1.00 79.25 234 PHE A CA 1
ATOM 1885 C C . PHE A 1 234 ? -16.992 -14.584 -8.909 1.00 79.25 234 PHE A C 1
ATOM 1887 O O . PHE A 1 234 ? -15.868 -14.130 -8.701 1.00 79.25 234 PHE A O 1
ATOM 1894 N N . MET A 1 235 ? -17.882 -14.803 -7.938 1.00 74.00 235 MET A N 1
ATOM 1895 C CA . MET A 1 235 ? -17.610 -14.537 -6.526 1.00 74.00 235 MET A CA 1
ATOM 1896 C C . MET A 1 235 ? -16.443 -15.383 -6.008 1.00 74.00 235 MET A C 1
ATOM 1898 O O . MET A 1 235 ? -15.580 -14.848 -5.321 1.00 74.00 235 MET A O 1
ATOM 1902 N N . GLN A 1 236 ? -16.360 -16.661 -6.394 1.00 76.00 236 GLN A N 1
ATOM 1903 C CA . GLN A 1 236 ? -15.230 -17.525 -6.037 1.00 76.00 236 GLN A CA 1
ATOM 1904 C C . GLN A 1 236 ? -13.900 -17.000 -6.614 1.00 76.00 236 GLN A C 1
ATOM 1906 O O . GLN A 1 236 ? -12.902 -16.898 -5.903 1.00 76.00 236 GLN A O 1
ATOM 1911 N N . ASP A 1 237 ? -13.884 -16.621 -7.897 1.00 71.44 237 ASP A N 1
ATOM 1912 C CA . ASP A 1 237 ? -12.678 -16.132 -8.586 1.00 71.44 237 ASP A CA 1
ATOM 1913 C C . ASP A 1 237 ? -12.160 -14.800 -8.018 1.00 71.44 237 ASP A C 1
ATOM 1915 O O . ASP A 1 237 ? -10.971 -14.499 -8.139 1.00 71.44 237 ASP A O 1
ATOM 1919 N N . HIS A 1 238 ? -13.045 -14.012 -7.401 1.00 69.44 238 HIS A N 1
ATOM 1920 C CA . HIS A 1 238 ? -12.744 -12.691 -6.839 1.00 69.44 238 HIS A CA 1
ATOM 1921 C C . HIS A 1 238 ? -12.714 -12.680 -5.308 1.00 69.44 238 HIS A C 1
ATOM 1923 O O . HIS A 1 238 ? -12.704 -11.602 -4.721 1.00 69.44 238 HIS A O 1
ATOM 1929 N N . LYS A 1 239 ? -12.670 -13.858 -4.672 1.00 66.50 239 LYS A N 1
ATOM 1930 C CA . LYS A 1 239 ? -12.553 -14.008 -3.214 1.00 66.50 239 LYS A CA 1
ATOM 1931 C C . LYS A 1 239 ? -13.684 -13.310 -2.438 1.00 66.50 239 LYS A C 1
ATOM 1933 O O . LYS A 1 239 ? -13.455 -12.667 -1.422 1.00 66.50 239 LYS A O 1
ATOM 1938 N N . MET A 1 240 ? -14.909 -13.414 -2.957 1.00 66.69 240 MET A N 1
ATOM 1939 C CA . MET A 1 240 ? -16.129 -12.817 -2.388 1.00 66.69 240 MET A CA 1
ATOM 1940 C C . MET A 1 240 ? -17.027 -13.835 -1.662 1.00 66.69 240 MET A C 1
ATOM 1942 O O . MET A 1 240 ? -18.098 -13.460 -1.182 1.00 66.69 240 MET A O 1
ATOM 1946 N N . LEU A 1 241 ? -16.644 -15.117 -1.636 1.00 64.88 241 LEU A N 1
ATOM 1947 C CA . LEU A 1 241 ? -17.299 -16.153 -0.828 1.00 64.88 241 LEU A CA 1
ATOM 1948 C C . LEU A 1 241 ? -16.558 -16.327 0.504 1.00 64.88 241 LEU A C 1
ATOM 1950 O O . LEU A 1 241 ? -15.577 -15.635 0.759 1.00 64.88 241 LEU A O 1
ATOM 1954 N N . ASP A 1 242 ? -17.013 -17.261 1.332 1.00 60.00 242 ASP A N 1
ATOM 1955 C CA . ASP A 1 242 ? -16.280 -17.677 2.529 1.00 60.00 242 ASP A CA 1
ATOM 1956 C C . ASP A 1 242 ? -14.934 -18.323 2.145 1.00 60.00 242 ASP A C 1
ATOM 1958 O O . ASP A 1 242 ? -14.811 -18.938 1.077 1.00 60.00 242 ASP A O 1
ATOM 1962 N N . ASP A 1 243 ? -13.931 -18.211 3.020 1.00 56.56 243 ASP A N 1
ATOM 1963 C CA . ASP A 1 243 ? -12.549 -18.653 2.765 1.00 56.56 243 ASP A CA 1
ATOM 1964 C C . ASP A 1 243 ? -12.461 -20.119 2.321 1.00 56.56 243 ASP A C 1
ATOM 1966 O O . ASP A 1 243 ? -11.728 -20.450 1.386 1.00 56.56 243 ASP A O 1
ATOM 1970 N N . GLU A 1 244 ? -13.300 -20.984 2.902 1.00 68.19 244 GLU A N 1
ATOM 1971 C CA . GLU A 1 244 ? -13.387 -22.396 2.525 1.00 68.19 244 GLU A CA 1
ATOM 1972 C C . GLU A 1 244 ? -13.731 -22.565 1.037 1.00 68.19 244 GLU A C 1
ATOM 1974 O O . GLU A 1 244 ? -13.088 -23.335 0.332 1.00 68.19 244 GLU A O 1
ATOM 1979 N N . LEU A 1 245 ? -14.710 -21.816 0.521 1.00 68.38 245 LEU A N 1
ATOM 1980 C CA . LEU A 1 245 ? -15.142 -21.902 -0.879 1.00 68.38 245 LEU A CA 1
ATOM 1981 C C . LEU A 1 245 ? -14.169 -21.194 -1.826 1.00 68.38 245 LEU A C 1
ATOM 1983 O O . LEU A 1 245 ? -13.972 -21.631 -2.966 1.00 68.38 245 LEU A O 1
ATOM 1987 N N . ASN A 1 246 ? -13.567 -20.102 -1.362 1.00 70.81 246 ASN A N 1
ATOM 1988 C CA . ASN A 1 246 ? -12.612 -19.304 -2.119 1.00 70.81 246 ASN A CA 1
ATOM 1989 C C . ASN A 1 246 ? -11.338 -20.080 -2.461 1.00 70.81 246 ASN A C 1
ATOM 1991 O O . ASN A 1 246 ? -10.782 -19.883 -3.547 1.00 70.81 246 ASN A O 1
ATOM 1995 N N . ASP A 1 247 ? -10.858 -20.920 -1.547 1.00 72.50 247 ASP A N 1
ATOM 1996 C CA . ASP A 1 247 ? -9.577 -21.621 -1.682 1.00 72.50 247 ASP A CA 1
ATOM 1997 C C . ASP A 1 247 ? -9.698 -23.029 -2.276 1.00 72.50 247 ASP A C 1
ATOM 1999 O O . ASP A 1 247 ? -8.686 -23.638 -2.630 1.00 72.50 247 ASP A O 1
ATOM 2003 N N . MET A 1 248 ? -10.923 -23.519 -2.484 1.00 82.25 248 MET A N 1
ATOM 2004 C CA . MET A 1 248 ? -11.165 -24.790 -3.166 1.00 82.25 248 MET A CA 1
ATOM 2005 C C . MET A 1 248 ? -10.653 -24.784 -4.608 1.00 82.25 248 MET A C 1
ATOM 2007 O O . MET A 1 248 ? -10.991 -23.922 -5.429 1.00 82.25 248 MET A O 1
ATOM 2011 N N . GLU A 1 249 ? -9.935 -25.846 -4.977 1.00 82.25 249 GLU A N 1
ATOM 2012 C CA . GLU A 1 249 ? -9.683 -26.124 -6.387 1.00 82.25 249 GLU A CA 1
ATOM 2013 C C . GLU A 1 249 ? -11.007 -26.431 -7.107 1.00 82.25 249 GLU A C 1
ATOM 2015 O O . GLU A 1 249 ? -11.958 -26.933 -6.513 1.00 82.25 249 GLU A O 1
ATOM 2020 N N . ILE A 1 250 ? -11.079 -26.220 -8.430 1.00 78.75 250 ILE A N 1
ATOM 2021 C CA . ILE A 1 250 ? -12.318 -26.459 -9.206 1.00 78.75 250 ILE A CA 1
ATOM 2022 C C . ILE A 1 250 ? -12.878 -27.869 -8.956 1.00 78.75 250 ILE A C 1
ATOM 2024 O O . ILE A 1 250 ? -14.089 -28.052 -8.894 1.00 78.75 250 ILE A O 1
ATOM 2028 N N . LYS A 1 251 ? -11.999 -28.868 -8.805 1.00 83.38 251 LYS A N 1
ATOM 2029 C CA . LYS A 1 251 ? -12.370 -30.267 -8.547 1.00 83.38 251 LYS A CA 1
ATOM 2030 C C . LYS A 1 251 ? -13.090 -30.469 -7.203 1.00 83.38 251 LYS A C 1
ATOM 2032 O O . LYS A 1 251 ? -13.877 -31.397 -7.095 1.00 83.38 251 LYS A O 1
ATOM 2037 N N . GLU A 1 252 ? -12.805 -29.629 -6.212 1.00 84.38 252 GLU A N 1
ATOM 2038 C CA . GLU A 1 252 ? -13.429 -29.629 -4.883 1.00 84.38 252 GLU A CA 1
ATOM 2039 C C . GLU A 1 252 ? -14.682 -28.754 -4.899 1.00 84.38 252 GLU A C 1
ATOM 2041 O O . GLU A 1 252 ? -15.748 -29.173 -4.459 1.00 84.38 252 GLU A O 1
ATOM 2046 N N . PHE A 1 253 ? -14.591 -27.588 -5.537 1.00 82.50 253 PHE A N 1
ATOM 2047 C CA . PHE A 1 253 ? -15.691 -26.642 -5.655 1.00 82.50 253 PHE A CA 1
ATOM 2048 C C . PHE A 1 253 ? -16.930 -27.233 -6.343 1.00 82.50 253 PHE A C 1
ATOM 2050 O O . PHE A 1 253 ? -18.054 -27.027 -5.884 1.00 82.50 253 PHE A O 1
ATOM 2057 N N . VAL A 1 254 ? -16.742 -28.022 -7.411 1.00 84.50 254 VAL A N 1
ATOM 2058 C CA . VAL A 1 254 ? -17.855 -28.684 -8.122 1.00 84.50 254 VAL A CA 1
ATOM 2059 C C . VAL A 1 254 ? -18.571 -29.745 -7.282 1.00 84.50 254 VAL A C 1
ATOM 2061 O O . VAL A 1 254 ? -19.668 -30.178 -7.644 1.00 84.50 254 VAL A O 1
ATOM 2064 N N . GLU A 1 255 ? -17.956 -30.181 -6.183 1.00 86.31 255 GLU A N 1
ATOM 2065 C CA . GLU A 1 255 ? -18.523 -31.172 -5.276 1.00 86.31 255 GLU A CA 1
ATOM 2066 C C . GLU A 1 255 ? -19.327 -30.552 -4.128 1.00 86.31 255 GLU A C 1
ATOM 2068 O O . GLU A 1 255 ? -20.022 -31.293 -3.431 1.00 86.31 255 GLU A O 1
ATOM 2073 N N . THR A 1 256 ? -19.300 -29.228 -3.967 1.00 83.62 256 THR A N 1
ATOM 2074 C CA . THR A 1 256 ? -20.066 -28.518 -2.933 1.00 83.62 256 THR A CA 1
ATOM 2075 C C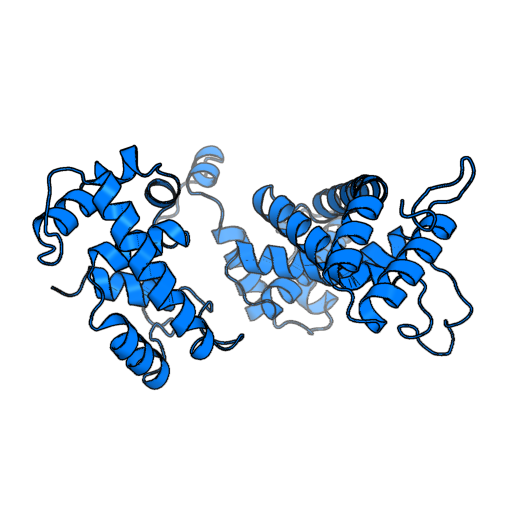 . THR A 1 256 ? -21.573 -28.571 -3.195 1.00 83.62 256 THR A C 1
ATOM 2077 O O . THR A 1 256 ? -22.029 -28.626 -4.344 1.00 83.62 256 THR A O 1
ATOM 2080 N N . ASP A 1 257 ? -22.369 -28.530 -2.124 1.00 83.44 257 ASP A N 1
ATOM 2081 C CA . ASP A 1 257 ? -23.831 -28.588 -2.227 1.00 83.44 257 ASP A CA 1
ATOM 2082 C C . ASP A 1 257 ? -24.392 -27.363 -2.960 1.00 83.44 257 ASP A C 1
ATOM 2084 O O . ASP A 1 257 ? -25.191 -27.515 -3.885 1.00 83.44 257 ASP A O 1
ATOM 2088 N N . ILE A 1 258 ? -23.879 -26.164 -2.658 1.00 81.50 258 ILE A N 1
ATOM 2089 C CA . ILE A 1 258 ? -24.269 -24.921 -3.341 1.00 81.50 258 ILE A CA 1
ATOM 2090 C C . ILE A 1 258 ? -24.003 -24.986 -4.853 1.00 81.50 258 ILE A C 1
ATOM 2092 O O . ILE A 1 258 ? -24.837 -24.567 -5.660 1.00 81.50 258 ILE A O 1
ATOM 2096 N N . PHE A 1 259 ? -22.875 -25.579 -5.263 1.00 85.75 259 PHE A N 1
ATOM 2097 C CA . PHE A 1 259 ? -22.574 -25.792 -6.673 1.00 85.75 259 PHE A CA 1
ATOM 2098 C C . PHE A 1 259 ? -23.560 -26.771 -7.306 1.00 85.75 259 PHE A C 1
ATOM 2100 O O . PHE A 1 259 ? -24.122 -26.488 -8.364 1.00 85.75 259 PHE A O 1
ATOM 2107 N N . LYS A 1 260 ? -23.774 -27.930 -6.674 1.00 84.38 260 LYS A N 1
ATOM 2108 C CA . LYS A 1 260 ? -24.650 -28.995 -7.186 1.00 84.38 260 LYS A CA 1
ATOM 2109 C C . LYS A 1 260 ? -26.089 -28.515 -7.345 1.00 84.38 260 LYS A C 1
ATOM 2111 O O . LYS A 1 260 ? -26.721 -28.833 -8.356 1.00 84.38 260 LYS A O 1
ATOM 2116 N N . GLU A 1 261 ? -26.579 -27.719 -6.401 1.00 84.62 261 GLU A N 1
ATOM 2117 C CA . GLU A 1 261 ? -27.900 -27.098 -6.455 1.00 84.62 261 GLU A CA 1
ATOM 2118 C C . GLU A 1 261 ? -28.030 -26.150 -7.651 1.00 84.62 261 GLU A C 1
ATOM 2120 O O . GLU A 1 261 ? -28.915 -26.341 -8.493 1.00 84.62 261 GLU A O 1
ATOM 2125 N N . LEU A 1 262 ? -27.115 -25.182 -7.796 1.00 83.81 262 LEU A N 1
ATOM 2126 C CA . LEU A 1 262 ? -27.142 -24.235 -8.916 1.00 83.81 262 LEU A CA 1
ATOM 2127 C C . LEU A 1 262 ? -26.929 -24.928 -10.270 1.00 83.81 262 LEU A C 1
ATOM 2129 O O . LEU A 1 262 ? -27.595 -24.599 -11.253 1.00 83.81 262 LEU A O 1
ATOM 2133 N N . PHE A 1 263 ? -26.063 -25.938 -10.327 1.00 84.50 263 PHE A N 1
ATOM 2134 C CA . PHE A 1 263 ? -25.788 -26.727 -11.528 1.00 84.50 263 PHE A CA 1
ATOM 2135 C C . PHE A 1 263 ? -27.000 -27.554 -11.993 1.00 84.50 263 PHE A C 1
ATOM 2137 O O . PHE A 1 263 ? -27.208 -27.758 -13.199 1.00 84.50 263 PHE A O 1
ATOM 2144 N N . ALA A 1 264 ? -27.821 -28.034 -11.055 1.00 84.12 264 ALA A N 1
ATOM 2145 C CA . ALA A 1 264 ? -29.038 -28.776 -11.365 1.00 84.12 264 ALA A CA 1
ATOM 2146 C C . ALA A 1 264 ? -30.105 -27.878 -12.010 1.00 84.12 264 ALA A C 1
ATOM 2148 O O . ALA A 1 264 ? -30.758 -28.300 -12.970 1.00 84.12 264 ALA A O 1
ATOM 2149 N N . VAL A 1 265 ? -30.249 -26.643 -11.519 1.00 83.44 265 VAL A N 1
ATOM 2150 C CA . VAL A 1 265 ? -31.310 -25.714 -11.943 1.00 83.44 265 VAL A CA 1
ATOM 2151 C C . VAL A 1 265 ? -30.915 -24.797 -13.102 1.00 83.44 265 VAL A C 1
ATOM 2153 O O . VAL A 1 265 ? -31.792 -24.257 -13.772 1.00 83.44 265 VAL A O 1
ATOM 2156 N N . ASP A 1 266 ? -29.622 -24.641 -13.395 1.00 82.69 266 ASP A N 1
ATOM 2157 C CA . ASP A 1 266 ? -29.160 -23.781 -14.485 1.00 82.69 266 ASP A CA 1
ATOM 2158 C C . ASP A 1 266 ? -29.509 -24.376 -15.867 1.00 82.69 266 ASP A C 1
ATOM 2160 O O . ASP A 1 266 ? -28.951 -25.381 -16.327 1.00 82.69 266 ASP A O 1
ATOM 2164 N N . THR A 1 267 ? -30.457 -23.729 -16.552 1.00 81.75 267 THR A N 1
ATOM 2165 C CA . THR A 1 267 ? -30.968 -24.125 -17.872 1.00 81.75 267 THR A CA 1
ATOM 2166 C C . THR A 1 267 ? -30.040 -23.754 -19.029 1.00 81.75 267 THR A C 1
ATOM 2168 O O . THR A 1 267 ? -30.236 -24.242 -20.143 1.00 81.75 267 THR A O 1
ATOM 2171 N N . SER A 1 268 ? -29.020 -22.917 -18.802 1.00 80.56 268 SER A N 1
ATOM 2172 C CA . SER A 1 268 ? -28.028 -22.545 -19.824 1.00 80.56 268 SER A CA 1
ATOM 2173 C C . SER A 1 268 ? -27.019 -23.669 -20.110 1.00 80.56 268 SER A C 1
ATOM 2175 O O . SER A 1 268 ? -26.354 -23.674 -21.152 1.00 80.56 268 SER A O 1
ATOM 2177 N N . ILE A 1 269 ? -26.915 -24.657 -19.213 1.00 81.25 269 ILE A N 1
ATOM 2178 C CA . ILE A 1 269 ? -25.963 -25.766 -19.310 1.00 81.25 269 ILE A CA 1
ATOM 2179 C C . ILE A 1 269 ? -26.472 -26.811 -20.310 1.00 81.25 269 ILE A C 1
ATOM 2181 O O . ILE A 1 269 ? -27.351 -27.622 -20.024 1.00 81.25 269 ILE A O 1
ATOM 2185 N N . ARG A 1 270 ? -25.857 -26.846 -21.497 1.00 71.88 270 ARG A N 1
ATOM 2186 C CA . ARG A 1 270 ? -26.223 -27.788 -22.575 1.00 71.88 270 ARG A CA 1
ATOM 2187 C C . ARG A 1 270 ? -25.841 -29.244 -22.292 1.00 71.88 270 ARG A C 1
ATOM 2189 O O . ARG A 1 270 ? -26.453 -30.155 -22.839 1.00 71.88 270 ARG A O 1
ATOM 2196 N N . SER A 1 271 ? -24.800 -29.480 -21.490 1.00 74.69 271 SER A N 1
ATOM 2197 C CA . SER A 1 271 ? -24.289 -30.821 -21.186 1.00 74.69 271 SER A CA 1
ATOM 2198 C C . SER A 1 271 ? -23.799 -30.901 -19.747 1.00 74.69 271 SER A C 1
ATOM 2200 O O . SER A 1 271 ? -22.761 -30.336 -19.419 1.00 74.69 271 SER A O 1
ATOM 2202 N N . ARG A 1 272 ? -24.489 -31.693 -18.920 1.00 79.56 272 ARG A N 1
ATOM 2203 C CA . ARG A 1 272 ? -24.156 -31.900 -17.499 1.00 79.56 272 ARG A CA 1
ATOM 2204 C C . ARG A 1 272 ? -23.116 -33.000 -17.240 1.00 79.56 272 ARG A C 1
ATOM 2206 O O . ARG A 1 272 ? -22.898 -33.395 -16.106 1.00 79.56 272 ARG A O 1
ATOM 2213 N N . LYS A 1 273 ? -22.467 -33.515 -18.292 1.00 78.62 273 LYS A N 1
ATOM 2214 C CA . LYS A 1 273 ? -21.519 -34.643 -18.200 1.00 78.62 273 LYS A CA 1
ATOM 2215 C C . LYS A 1 273 ? -20.191 -34.303 -17.517 1.00 78.62 273 LYS A C 1
ATOM 2217 O O . LYS A 1 273 ? -19.501 -35.216 -17.085 1.00 78.62 273 LYS A O 1
ATOM 2222 N N . ASN A 1 274 ? -19.793 -33.031 -17.505 1.00 81.69 274 ASN A N 1
ATOM 2223 C CA . ASN A 1 274 ? -18.526 -32.595 -16.921 1.00 81.69 274 ASN A CA 1
ATOM 2224 C C . ASN A 1 274 ? -18.719 -31.230 -16.222 1.00 81.69 274 ASN A C 1
ATOM 2226 O O . ASN A 1 274 ? -18.741 -30.196 -16.903 1.00 81.69 274 ASN A O 1
ATOM 2230 N N . PRO A 1 275 ? -18.894 -31.233 -14.888 1.00 78.12 275 PRO A N 1
ATOM 2231 C CA . PRO A 1 275 ? -19.036 -30.024 -14.077 1.00 78.12 275 PRO A CA 1
ATOM 2232 C C . PRO A 1 275 ? -17.828 -29.086 -14.171 1.00 78.12 275 PRO A C 1
ATOM 2234 O O . PRO A 1 275 ? -18.011 -27.897 -14.409 1.00 78.12 275 PRO A O 1
ATOM 2237 N N . ILE A 1 276 ? -16.603 -29.624 -14.132 1.00 82.06 276 ILE A N 1
ATOM 2238 C CA . ILE A 1 276 ? -15.349 -28.852 -14.229 1.00 82.06 276 ILE A CA 1
ATOM 2239 C C . ILE A 1 276 ? -15.302 -28.055 -15.538 1.00 82.06 276 ILE A C 1
ATOM 2241 O O . ILE A 1 276 ? -15.133 -26.839 -15.538 1.00 82.06 276 ILE A O 1
ATOM 2245 N N . ARG A 1 277 ? -15.571 -28.713 -16.672 1.00 76.69 277 ARG A N 1
ATOM 2246 C CA . ARG A 1 277 ? -15.622 -28.044 -17.982 1.00 76.69 277 ARG A CA 1
ATOM 2247 C C . ARG A 1 277 ? -16.735 -26.992 -18.054 1.00 76.69 277 ARG A C 1
ATOM 2249 O O . ARG A 1 277 ? -16.649 -26.040 -18.826 1.00 76.69 277 ARG A O 1
ATOM 2256 N N . THR A 1 278 ? -17.811 -27.174 -17.292 1.00 77.94 278 THR A N 1
ATOM 2257 C CA . THR A 1 278 ? -18.898 -26.190 -17.218 1.00 77.94 278 THR A CA 1
ATOM 2258 C C . THR A 1 278 ? -18.450 -24.937 -16.474 1.00 77.94 278 THR A C 1
ATOM 2260 O O . THR A 1 278 ? -18.740 -23.840 -16.953 1.00 77.94 278 THR A O 1
ATOM 2263 N N . VAL A 1 279 ? -17.682 -25.090 -15.389 1.00 80.00 279 VAL A N 1
ATOM 2264 C CA . VAL A 1 279 ? -17.038 -23.973 -14.681 1.00 80.00 279 VAL A CA 1
ATOM 2265 C C . VAL A 1 279 ? -16.124 -23.196 -15.615 1.00 80.00 279 VAL A C 1
ATOM 2267 O O . VAL A 1 279 ? -16.299 -21.993 -15.769 1.00 80.00 279 VAL A O 1
ATOM 2270 N N . GLU A 1 280 ? -15.219 -23.877 -16.318 1.00 78.88 280 GLU A N 1
ATOM 2271 C CA . GLU A 1 280 ? -14.280 -23.230 -17.245 1.00 78.88 280 GLU A CA 1
ATOM 2272 C C . GLU A 1 280 ? -14.998 -22.424 -18.339 1.00 78.88 280 GLU A C 1
ATOM 2274 O O . GLU A 1 280 ? -14.642 -21.278 -18.613 1.00 78.88 280 GLU A O 1
ATOM 2279 N N . ASN A 1 281 ? -16.059 -22.978 -18.935 1.00 75.50 281 ASN A N 1
ATOM 2280 C CA . ASN A 1 281 ? -16.838 -22.272 -19.956 1.00 75.50 281 ASN A CA 1
ATOM 2281 C C . ASN A 1 281 ? -17.562 -21.038 -19.388 1.00 75.50 281 ASN A C 1
ATOM 2283 O O . ASN A 1 281 ? -17.630 -20.001 -20.052 1.00 75.50 281 ASN A O 1
ATOM 2287 N N . LYS A 1 282 ? -18.108 -21.142 -18.170 1.00 80.69 282 LYS A N 1
ATOM 2288 C CA . LYS A 1 282 ? -18.792 -20.033 -17.491 1.00 80.69 282 LYS A CA 1
ATOM 2289 C C . LYS A 1 282 ? -17.811 -18.947 -17.040 1.00 80.69 282 LYS A C 1
ATOM 2291 O O . LYS A 1 282 ? -18.125 -17.773 -17.213 1.00 80.69 282 LYS A O 1
ATOM 2296 N N . ARG A 1 283 ? -16.595 -19.312 -16.612 1.00 78.69 283 ARG A N 1
ATOM 2297 C CA . ARG A 1 283 ? -15.489 -18.370 -16.346 1.00 78.69 283 ARG A CA 1
ATOM 2298 C C . ARG A 1 283 ? -15.132 -17.541 -17.574 1.00 78.69 283 ARG A C 1
ATOM 2300 O O . ARG A 1 283 ? -15.011 -16.326 -17.482 1.00 78.69 283 ARG A O 1
ATOM 2307 N N . VAL A 1 284 ? -15.017 -18.165 -18.748 1.00 72.50 284 VAL A N 1
ATOM 2308 C CA . VAL A 1 284 ? -14.721 -17.438 -19.999 1.00 72.50 284 VAL A CA 1
ATOM 2309 C C . VAL A 1 284 ? -15.819 -16.420 -20.334 1.00 72.50 284 VAL A C 1
ATOM 2311 O O . VAL A 1 284 ? -15.517 -15.287 -20.719 1.00 72.50 284 VAL A O 1
ATOM 2314 N N . LYS A 1 285 ? -17.092 -16.794 -20.148 1.00 72.44 285 LYS A N 1
ATOM 2315 C CA . LYS A 1 285 ? -18.220 -15.869 -20.323 1.00 72.44 285 LYS A CA 1
ATOM 2316 C C . LYS A 1 285 ? -18.146 -14.718 -19.311 1.00 72.44 285 LYS A C 1
ATOM 2318 O O . LYS A 1 285 ? -18.253 -13.566 -19.721 1.00 72.44 285 LYS A O 1
ATOM 2323 N N . MET A 1 286 ? -17.874 -15.006 -18.037 1.00 71.31 286 MET A N 1
ATOM 2324 C CA . MET A 1 286 ? -17.739 -13.980 -16.997 1.00 71.31 286 MET A CA 1
ATOM 2325 C C . MET A 1 286 ? -16.569 -13.030 -17.236 1.00 71.31 286 MET A C 1
ATOM 2327 O O . MET A 1 286 ? -16.751 -11.824 -17.131 1.00 71.31 286 MET A O 1
ATOM 2331 N N . ASN A 1 287 ? -15.413 -13.520 -17.680 1.00 64.88 287 ASN A N 1
ATOM 2332 C CA . ASN A 1 287 ? -14.283 -12.659 -18.038 1.00 64.88 287 ASN A CA 1
ATOM 2333 C C . ASN A 1 287 ? -14.638 -11.656 -19.151 1.00 64.88 287 ASN A C 1
ATOM 2335 O O . ASN A 1 287 ? -14.150 -10.529 -19.148 1.00 64.88 287 ASN A O 1
ATOM 2339 N N . THR A 1 288 ? -15.532 -12.033 -20.071 1.00 64.69 288 THR A N 1
ATOM 2340 C CA . THR A 1 288 ? -16.030 -11.129 -21.123 1.00 64.69 288 THR A CA 1
ATOM 2341 C C . THR A 1 288 ? -16.939 -10.034 -20.547 1.00 64.69 288 THR A C 1
ATOM 2343 O O . THR A 1 288 ? -16.855 -8.882 -20.965 1.00 64.69 288 THR A O 1
ATOM 2346 N N . VAL A 1 289 ? -17.765 -10.373 -19.552 1.00 64.19 289 VAL A N 1
ATOM 2347 C CA . VAL A 1 289 ? -18.670 -9.442 -18.848 1.00 64.19 289 VAL A CA 1
ATOM 2348 C C . VAL A 1 289 ? -17.879 -8.472 -17.961 1.00 64.19 289 VAL A C 1
ATOM 2350 O O . VAL A 1 289 ? -18.134 -7.271 -17.974 1.00 64.19 289 VAL A O 1
ATOM 2353 N N . VAL A 1 290 ? -16.846 -8.966 -17.270 1.00 61.19 290 VAL A N 1
ATOM 2354 C CA . VAL A 1 290 ? -15.935 -8.177 -16.419 1.00 61.19 290 VAL A CA 1
ATOM 2355 C C . VAL A 1 290 ? -15.133 -7.153 -17.220 1.00 61.19 290 VAL A C 1
ATOM 2357 O O . VAL A 1 290 ? -14.933 -6.028 -16.764 1.00 61.19 290 VAL A O 1
ATOM 2360 N N . CYS A 1 291 ? -14.719 -7.489 -18.445 1.00 56.47 291 CYS A N 1
ATOM 2361 C CA . CYS A 1 291 ? -14.101 -6.515 -19.345 1.00 56.47 291 CYS A CA 1
ATOM 2362 C C . CYS A 1 291 ? -15.029 -5.330 -19.672 1.00 56.47 291 CYS A C 1
ATOM 2364 O O . CYS A 1 291 ? -14.524 -4.223 -19.819 1.00 56.47 291 CYS A O 1
ATOM 2366 N N . GLY A 1 292 ? -16.351 -5.541 -19.737 1.00 53.22 292 GLY A N 1
ATOM 2367 C CA . GLY A 1 292 ? -17.344 -4.475 -19.925 1.00 53.22 292 GLY A CA 1
ATOM 2368 C C . GLY A 1 292 ? -17.707 -3.711 -18.643 1.00 53.22 292 GLY A C 1
ATOM 2369 O O . GLY A 1 292 ? -18.142 -2.567 -18.721 1.00 53.22 292 GLY A O 1
ATOM 2370 N N . LEU A 1 293 ? -17.496 -4.312 -17.466 1.00 56.91 293 LEU A N 1
ATOM 2371 C CA . LEU A 1 293 ? -17.702 -3.677 -16.155 1.00 56.91 293 LEU A CA 1
ATOM 2372 C C . LEU A 1 293 ? -16.628 -2.632 -15.824 1.00 56.91 293 LEU A C 1
ATOM 2374 O O . LEU A 1 293 ? -16.931 -1.655 -15.147 1.00 56.91 293 LEU A O 1
ATOM 2378 N N . LYS A 1 294 ? -15.403 -2.781 -16.346 1.00 53.31 294 LYS A N 1
ATOM 2379 C CA . LYS A 1 294 ? -14.310 -1.801 -16.168 1.00 53.31 294 LYS A CA 1
ATOM 2380 C C . LYS A 1 294 ? -14.627 -0.393 -16.694 1.00 53.31 294 LYS A C 1
ATOM 2382 O O . LYS A 1 294 ? -13.941 0.545 -16.318 1.00 53.31 294 LYS A O 1
ATOM 2387 N N . GLU A 1 295 ? -15.639 -0.242 -17.549 1.00 49.66 295 GLU A N 1
ATOM 2388 C CA . GLU A 1 295 ? -16.111 1.061 -18.049 1.00 49.66 295 GLU A CA 1
ATOM 2389 C C . GLU A 1 295 ? -17.203 1.691 -17.160 1.00 49.66 295 GLU A C 1
ATOM 2391 O O . GLU A 1 295 ? -17.505 2.874 -17.288 1.00 49.66 295 GLU A O 1
ATOM 2396 N N . VAL A 1 296 ? -17.815 0.906 -16.266 1.00 48.91 296 VAL A N 1
ATOM 2397 C CA . VAL A 1 296 ? -18.858 1.353 -15.323 1.00 48.91 296 VAL A CA 1
ATOM 2398 C C . VAL A 1 296 ? -18.290 1.568 -13.924 1.00 48.91 296 VAL A C 1
ATOM 2400 O O . VAL A 1 296 ? -18.742 2.462 -13.212 1.00 48.91 296 VAL A O 1
ATOM 2403 N N . ILE A 1 297 ? -17.300 0.757 -13.562 1.00 50.00 297 ILE A N 1
ATOM 2404 C CA . ILE A 1 297 ? -16.525 0.836 -12.329 1.00 50.00 297 ILE A CA 1
ATOM 2405 C C . ILE A 1 297 ? -15.347 1.790 -12.598 1.00 50.00 297 ILE A C 1
ATOM 2407 O O . ILE A 1 297 ? -14.209 1.355 -12.761 1.00 50.00 297 ILE A O 1
ATOM 2411 N N . GLU A 1 298 ? -15.622 3.093 -12.738 1.00 40.00 298 GLU A N 1
ATOM 2412 C CA . GLU A 1 298 ? -14.568 4.097 -12.530 1.00 40.00 298 GLU A CA 1
ATOM 2413 C C . GLU A 1 298 ? -14.119 4.061 -11.056 1.00 40.00 298 GLU A C 1
ATOM 2415 O O . GLU A 1 298 ? -14.886 3.704 -10.161 1.00 40.00 298 GLU A O 1
ATOM 2420 N N . GLU A 1 299 ? -12.845 4.389 -10.854 1.00 40.84 299 GLU A N 1
ATOM 2421 C CA . GLU A 1 299 ? -11.926 4.030 -9.761 1.00 40.84 299 GLU A CA 1
ATOM 2422 C C . GLU A 1 299 ? -12.304 4.367 -8.298 1.00 40.84 299 GLU A C 1
ATOM 2424 O O . GLU A 1 299 ? -11.459 4.136 -7.440 1.00 40.84 299 GLU A O 1
ATOM 2429 N N . ASP A 1 300 ? -13.518 4.814 -7.952 1.00 37.03 300 ASP A N 1
ATOM 2430 C CA . ASP A 1 300 ? -13.785 5.336 -6.593 1.00 37.03 300 ASP A CA 1
ATOM 2431 C C . ASP A 1 300 ? -15.004 4.779 -5.822 1.00 37.03 300 ASP A C 1
ATOM 2433 O O . ASP A 1 300 ? -15.098 5.077 -4.638 1.00 37.03 300 ASP A O 1
ATOM 2437 N N . ASP A 1 301 ? -15.903 3.952 -6.385 1.00 42.84 301 ASP A N 1
ATOM 2438 C CA . ASP A 1 301 ? -17.231 3.793 -5.732 1.00 42.84 301 ASP A CA 1
ATOM 2439 C C . ASP A 1 301 ? -17.873 2.394 -5.674 1.00 42.84 301 ASP A C 1
ATOM 2441 O O . ASP A 1 301 ? -19.092 2.285 -5.563 1.00 42.84 301 ASP A O 1
ATOM 2445 N N . VAL A 1 302 ? -17.122 1.283 -5.737 1.00 42.78 302 VAL A N 1
ATOM 2446 C CA . VAL A 1 302 ? -17.800 -0.036 -5.640 1.00 42.78 302 VAL A CA 1
ATOM 2447 C C . VAL A 1 302 ? -17.114 -1.135 -4.823 1.00 42.78 302 VAL A C 1
ATOM 2449 O O . VAL A 1 302 ? -17.722 -2.175 -4.598 1.00 42.78 302 VAL A O 1
ATOM 2452 N N . ASN A 1 303 ? -15.921 -0.899 -4.273 1.00 42.12 303 ASN A N 1
ATOM 2453 C CA . ASN A 1 303 ? -15.342 -1.779 -3.240 1.00 42.12 303 ASN A CA 1
ATOM 2454 C C . ASN A 1 303 ? -15.450 -1.200 -1.818 1.00 42.12 303 ASN A C 1
ATOM 2456 O O . ASN A 1 303 ? -14.873 -1.760 -0.888 1.00 42.12 303 ASN A O 1
ATOM 2460 N N . ALA A 1 304 ? -16.193 -0.105 -1.634 1.00 40.56 304 ALA A N 1
ATOM 2461 C CA . ALA A 1 304 ? -16.538 0.389 -0.308 1.00 40.56 304 ALA A CA 1
ATOM 2462 C C . ALA A 1 304 ? -17.494 -0.612 0.376 1.00 40.56 304 ALA A C 1
ATOM 2464 O O . ALA A 1 304 ? -18.573 -0.908 -0.136 1.00 40.56 304 ALA A O 1
ATOM 2465 N N . GLU A 1 305 ? -17.068 -1.167 1.512 1.00 42.03 305 GLU A N 1
ATOM 2466 C CA . GLU A 1 305 ? -17.955 -1.745 2.537 1.00 42.03 305 GLU A CA 1
ATOM 2467 C C . GLU A 1 305 ? -18.831 -2.949 2.114 1.00 42.03 305 GLU A C 1
ATOM 2469 O O . GLU A 1 305 ? -19.962 -3.100 2.568 1.00 42.03 305 GLU A O 1
ATOM 2474 N N . GLY A 1 306 ? -18.346 -3.846 1.244 1.00 46.62 306 GLY A N 1
ATOM 2475 C CA . GLY A 1 306 ? -19.046 -5.113 0.959 1.00 46.62 306 GLY A CA 1
ATOM 2476 C C . GLY A 1 306 ? -20.374 -4.977 0.196 1.00 46.62 306 GLY A C 1
ATOM 2477 O O . GLY A 1 306 ? -21.101 -5.961 0.054 1.00 46.62 306 GLY A O 1
ATOM 2478 N N . LEU A 1 307 ? -20.681 -3.797 -0.353 1.00 57.06 307 LEU A N 1
ATOM 2479 C CA . LEU A 1 307 ? -21.924 -3.520 -1.084 1.00 57.06 307 LEU A CA 1
ATOM 2480 C C . LEU A 1 307 ? -22.059 -4.346 -2.380 1.00 57.06 307 LEU A C 1
ATOM 2482 O O . LEU A 1 307 ? -23.149 -4.831 -2.690 1.00 57.06 307 LEU A O 1
ATOM 2486 N N . LEU A 1 308 ? -20.959 -4.574 -3.115 1.00 63.97 308 LEU A N 1
ATOM 2487 C CA . LEU A 1 308 ? -20.939 -5.505 -4.259 1.00 63.97 308 LEU A CA 1
ATOM 2488 C C . LEU A 1 308 ? -21.172 -6.948 -3.825 1.00 63.97 308 LEU A C 1
ATOM 2490 O O . LEU A 1 308 ? -21.938 -7.670 -4.459 1.00 63.97 308 LEU A O 1
ATOM 2494 N N . THR A 1 309 ? -20.521 -7.364 -2.742 1.00 62.50 309 THR A N 1
ATOM 2495 C CA . THR A 1 309 ? -20.681 -8.702 -2.174 1.00 62.50 309 THR A CA 1
ATOM 2496 C C . THR A 1 309 ? -22.138 -8.926 -1.767 1.00 62.50 309 THR A C 1
ATOM 2498 O O . THR A 1 309 ? -22.737 -9.917 -2.178 1.00 62.50 309 THR A O 1
ATOM 2501 N N . GLY A 1 310 ? -22.755 -7.956 -1.084 1.00 63.84 310 GLY A N 1
ATOM 2502 C CA . GLY A 1 310 ? -24.183 -7.950 -0.757 1.00 63.84 310 GLY A CA 1
ATOM 2503 C C . GLY A 1 310 ? -25.081 -8.031 -1.995 1.00 63.84 310 GLY A C 1
ATOM 2504 O O . GLY A 1 310 ? -25.985 -8.863 -2.044 1.00 63.84 310 GLY A O 1
ATOM 2505 N N . TYR A 1 311 ? -24.790 -7.252 -3.041 1.00 75.06 311 TYR A N 1
ATOM 2506 C CA . TYR A 1 311 ? -25.505 -7.318 -4.320 1.00 75.06 311 TYR A CA 1
ATOM 2507 C C . TYR A 1 311 ? -25.433 -8.708 -4.975 1.00 75.06 311 TYR A C 1
ATOM 2509 O O . TYR A 1 311 ? -26.445 -9.232 -5.450 1.00 75.06 311 TYR A O 1
ATOM 2517 N N . PHE A 1 312 ? -24.262 -9.347 -4.977 1.00 73.31 312 PHE A N 1
ATOM 2518 C CA . PHE A 1 312 ? -24.117 -10.690 -5.537 1.00 73.31 312 PHE A CA 1
ATOM 2519 C C . PHE A 1 312 ? -24.790 -11.765 -4.673 1.00 73.31 312 PHE A C 1
ATOM 2521 O O . PHE A 1 312 ? -25.445 -12.654 -5.224 1.00 73.31 312 PHE A O 1
ATOM 2528 N N . TYR A 1 313 ? -24.737 -11.652 -3.342 1.00 70.31 313 TYR A N 1
ATOM 2529 C CA . TYR A 1 313 ? -25.494 -12.523 -2.438 1.00 70.31 313 TYR A CA 1
ATOM 2530 C C . TYR A 1 313 ? -27.010 -12.377 -2.623 1.00 70.31 313 TYR A C 1
ATOM 2532 O O . TYR A 1 313 ? -27.727 -13.383 -2.631 1.00 70.31 313 TYR A O 1
ATOM 2540 N N . GLU A 1 314 ? -27.517 -11.162 -2.853 1.00 76.81 314 GLU A N 1
ATOM 2541 C CA . GLU A 1 314 ? -28.916 -10.956 -3.230 1.00 76.81 314 GLU A CA 1
ATOM 2542 C C . GLU A 1 314 ? -29.253 -11.661 -4.549 1.00 76.81 314 GLU A C 1
ATOM 2544 O O . GLU A 1 314 ? -30.276 -12.341 -4.632 1.00 76.81 314 GLU A O 1
ATOM 2549 N N . LEU A 1 315 ? -28.408 -11.539 -5.579 1.00 76.56 315 LEU A N 1
ATOM 2550 C CA . LEU A 1 315 ? -28.619 -12.214 -6.864 1.00 76.56 315 LEU A CA 1
ATOM 2551 C C . LEU A 1 315 ? -28.646 -13.743 -6.724 1.00 76.56 315 LEU A C 1
ATOM 2553 O O . LEU A 1 315 ? -29.475 -14.400 -7.360 1.00 76.56 315 LEU A O 1
ATOM 2557 N N . LEU A 1 316 ? -27.795 -14.316 -5.868 1.00 70.94 316 LEU A N 1
ATOM 2558 C CA . LEU A 1 316 ? -27.827 -15.747 -5.549 1.00 70.94 316 LEU A CA 1
ATOM 2559 C C . LEU A 1 316 ? -29.124 -16.141 -4.815 1.00 70.94 316 LEU A C 1
ATOM 2561 O O . LEU A 1 316 ? -29.709 -17.192 -5.104 1.00 70.94 316 LEU A O 1
ATOM 2565 N N . SER A 1 317 ? -29.623 -15.262 -3.942 1.00 65.69 317 SER A N 1
ATOM 2566 C CA . SER A 1 317 ? -30.786 -15.495 -3.070 1.00 65.69 317 SER A CA 1
ATOM 2567 C C . SER A 1 317 ? -32.152 -15.233 -3.728 1.00 65.69 317 SER A C 1
ATOM 2569 O O . SER A 1 317 ? -33.164 -15.775 -3.278 1.00 65.69 317 SER A O 1
ATOM 2571 N N . ARG A 1 318 ? -32.224 -14.433 -4.803 1.00 63.12 318 ARG A N 1
ATOM 2572 C CA . ARG A 1 318 ? -33.469 -14.139 -5.550 1.00 63.12 318 ARG A CA 1
ATOM 2573 C C . ARG A 1 318 ? -34.046 -15.415 -6.168 1.00 63.12 318 ARG A C 1
ATOM 2575 O O . ARG A 1 318 ? -33.397 -15.993 -7.026 1.00 63.12 318 ARG A O 1
ATOM 2582 N N . LYS A 1 319 ? -35.222 -15.877 -5.736 1.00 48.00 319 LYS A N 1
ATOM 2583 C CA . LYS A 1 319 ? -35.841 -17.137 -6.208 1.00 48.00 319 LYS A CA 1
ATOM 2584 C C . LYS A 1 319 ? -36.000 -17.235 -7.720 1.00 48.00 319 LYS A C 1
ATOM 2586 O O . LYS A 1 319 ? -36.517 -16.267 -8.317 1.00 48.00 319 LYS A O 1
#

Sequence (319 aa):
MYEELVRAENESNKEYFTRAAAYIKRLKDAGMEKQAKEAMRIVMEWLAPIMMQHIECEIVANDLDENTGVDYSIRVFDVISKDFYKYNCPDFMKEENKDKQFAIKSFIKMRTKYCIGDAIAHNLGLTNAEGKMLHKIRGTRKDLARKYQIEEDDVSVELIHEALNGEIPEDTIVELILREKGHASVEQIEESGGTAGYSEGIDIGQFHTELDEKTRSKLDQYFADITKMEVLIFMQDHKMLDDELNDMEIKEFVETDIFKELFAVDTSIRSRKNPIRTVENKRVKMNTVVCGLKEVIEEDDVNAEGLLTGYFYELLSRK